Protein AF-A0A1D2MFT6-F1 (afdb_monomer_lite)

Sequence (321 aa):
MGSLKPSRVGWQKRYMFNGRQFKPDPTDCNKYYVCVNGSYVRSKCSAGLNWNANGNTCDWPSNAKCKPSGTASVESVPPQPVVASTTTTTTTTSATTTTSRPSTTTSRPTTSTTTTAPTSSATTSKPSSQTQYPILIGPNPSAYKIVCYYSSWANYRPGNGKFTPGDIDPTKCTHIIYAFATMNATSYKLEMGDPWIDGPDGLKGYEKVTAFRAKGVKVLIAVGGWVDSGHPKWGHMFKDPYKMQTFIDSCLDFITKWGFDGVDLDYEYPTCPNANCNFDSGVERSGFVALVKGLRLKFGEDRLITAAVSCNENIMREGKT

Radius of gyration: 28.4 Å; chains: 1; bounding box: 57×88×97 Å

Secondary structure (DSSP, 8-state):
----PPPTTSSGGGS-BTTBSEEE-SS-TTEEEEEETTEEEEEEPPTT-EEETTTTEEE-HHHH---------PPP-----------------------PPP----PPPP-----PPPP-----PPP-----------S-TT----EEEEEGGGGG--GGG---GGG--GGG-SEEEEEEEEE-TTT--EEES-HHHHSTTTT-HHHHHHGGGGGT-EEEEEEEHHHHHTSTHHHHHHH-HHHHHHHHHHHHHHHHHHT-SEEEEE-S-TTSGGG------HHHHHHHHHHHHHHHHHHTTTSEEEE-----HHHHHHT--

Structure (mmCIF, N/CA/C/O backbone):
data_AF-A0A1D2MFT6-F1
#
_entry.id   AF-A0A1D2MFT6-F1
#
loop_
_atom_site.group_PDB
_atom_site.id
_atom_site.type_symbol
_atom_site.label_atom_id
_atom_site.label_alt_id
_atom_site.label_comp_id
_atom_site.label_asym_id
_atom_site.label_entity_id
_atom_site.label_seq_id
_atom_site.pdbx_PDB_ins_code
_atom_site.Cartn_x
_atom_site.Cartn_y
_atom_site.Cartn_z
_atom_site.occupancy
_atom_site.B_iso_or_equiv
_atom_site.auth_seq_id
_atom_site.auth_comp_id
_atom_site.auth_asym_id
_atom_site.auth_atom_id
_atom_site.pdbx_PDB_model_num
ATOM 1 N N . MET A 1 1 ? -7.436 -51.625 -1.175 1.00 37.84 1 MET A N 1
ATOM 2 C CA . MET A 1 1 ? -6.830 -50.285 -0.999 1.00 37.84 1 MET A CA 1
ATOM 3 C C . MET A 1 1 ? -6.055 -49.933 -2.261 1.00 37.84 1 MET A C 1
ATOM 5 O O . MET A 1 1 ? -4.951 -50.422 -2.440 1.00 37.84 1 MET A O 1
ATOM 9 N N . GLY A 1 2 ? -6.665 -49.176 -3.177 1.00 31.78 2 GLY A N 1
ATOM 10 C CA . GLY A 1 2 ? -6.021 -48.702 -4.407 1.00 31.78 2 GLY A CA 1
ATOM 11 C C . GLY A 1 2 ? -5.800 -47.195 -4.319 1.00 31.78 2 GLY A C 1
ATOM 12 O O . GLY A 1 2 ? -6.762 -46.444 -4.200 1.00 31.78 2 GLY A O 1
ATOM 13 N N . SER A 1 3 ? -4.539 -46.766 -4.318 1.00 30.84 3 SER A N 1
ATOM 14 C CA . SER A 1 3 ? -4.145 -45.356 -4.246 1.00 30.84 3 SER A CA 1
ATOM 15 C C . SER A 1 3 ? -4.253 -44.710 -5.630 1.00 30.84 3 SER A C 1
ATOM 17 O O . SER A 1 3 ? -3.485 -45.037 -6.535 1.00 30.84 3 SER A O 1
ATOM 19 N N . LEU A 1 4 ? -5.215 -43.802 -5.811 1.00 33.59 4 LEU A N 1
ATOM 20 C CA . LEU A 1 4 ? -5.308 -42.944 -6.993 1.00 33.59 4 LEU A CA 1
ATOM 21 C C . LEU A 1 4 ? -4.333 -41.770 -6.832 1.00 33.59 4 LEU A C 1
ATOM 23 O O . LEU A 1 4 ? -4.571 -40.851 -6.050 1.00 33.59 4 LEU A O 1
ATOM 27 N N . LYS A 1 5 ? -3.232 -41.778 -7.592 1.00 37.34 5 LYS A N 1
ATOM 28 C CA . LYS A 1 5 ? -2.401 -40.581 -7.790 1.00 37.34 5 LYS A CA 1
ATOM 29 C C . LYS A 1 5 ? -3.122 -39.626 -8.755 1.00 37.34 5 LYS A C 1
ATOM 31 O O . LYS A 1 5 ? -3.468 -40.058 -9.855 1.00 37.34 5 LYS A O 1
ATOM 36 N N . PRO A 1 6 ? -3.299 -38.334 -8.426 1.00 38.38 6 PRO A N 1
ATOM 37 C CA . PRO A 1 6 ? -3.843 -37.377 -9.377 1.00 38.38 6 PRO A CA 1
ATOM 38 C C . PRO A 1 6 ? -2.797 -37.058 -10.457 1.00 38.38 6 PRO A C 1
ATOM 40 O O . PRO A 1 6 ? -1.677 -36.628 -10.171 1.00 38.38 6 PRO A O 1
ATOM 43 N N . SER A 1 7 ? -3.165 -37.284 -11.718 1.00 36.72 7 SER A N 1
ATOM 44 C CA . SER A 1 7 ? -2.352 -37.000 -12.903 1.00 36.72 7 SER A CA 1
ATOM 45 C C . SER A 1 7 ? -2.108 -35.491 -13.065 1.00 36.72 7 SER A C 1
ATOM 47 O O . SER A 1 7 ? -3.039 -34.724 -13.316 1.00 36.72 7 SER A O 1
ATOM 49 N N . ARG A 1 8 ? -0.843 -35.059 -12.986 1.00 42.84 8 ARG A N 1
ATOM 50 C CA . ARG A 1 8 ? -0.383 -33.660 -13.130 1.00 42.84 8 ARG A CA 1
ATOM 51 C C . ARG A 1 8 ? -0.374 -33.129 -14.579 1.00 42.84 8 ARG A C 1
ATOM 53 O O . ARG A 1 8 ? 0.502 -32.352 -14.928 1.00 42.84 8 ARG A O 1
ATOM 60 N N . VAL A 1 9 ? -1.297 -33.550 -15.447 1.00 44.91 9 VAL A N 1
ATOM 61 C CA . VAL A 1 9 ? -1.180 -33.288 -16.906 1.00 44.91 9 VAL A CA 1
ATOM 62 C C . VAL A 1 9 ? -2.320 -32.418 -17.473 1.00 44.91 9 VAL A C 1
ATOM 64 O O . VAL A 1 9 ? -2.243 -31.945 -18.603 1.00 44.91 9 VAL A O 1
ATOM 67 N N . GLY A 1 10 ? -3.365 -32.119 -16.691 1.00 36.84 10 GLY A N 1
ATOM 68 C CA . GLY A 1 10 ? -4.553 -31.394 -17.183 1.00 36.84 10 GLY A CA 1
ATOM 69 C C . GLY A 1 10 ? -4.531 -29.860 -17.075 1.00 36.84 10 GLY A C 1
ATOM 70 O O . GLY A 1 10 ? -5.242 -29.189 -17.820 1.00 36.84 10 GLY A O 1
ATOM 71 N N . TRP A 1 11 ? -3.736 -29.281 -16.167 1.00 37.56 11 TRP A N 1
ATOM 72 C CA . TRP A 1 11 ? -3.842 -27.854 -15.807 1.00 37.56 11 TRP A CA 1
ATOM 73 C C . TRP A 1 11 ? -2.974 -26.919 -16.665 1.00 37.56 11 TRP A C 1
ATOM 75 O O . TRP A 1 11 ? -3.366 -25.782 -16.915 1.00 37.56 11 TRP A O 1
ATOM 85 N N . GLN A 1 12 ? -1.838 -27.397 -17.187 1.00 45.50 12 GLN A N 1
ATOM 86 C CA . GLN A 1 12 ? -0.916 -26.574 -17.988 1.00 45.50 12 GLN A CA 1
ATOM 87 C C . GLN A 1 12 ? -1.461 -26.217 -19.383 1.00 45.50 12 GLN A C 1
ATOM 89 O O . GLN A 1 12 ? -1.114 -25.173 -19.926 1.00 45.50 12 GLN A O 1
ATOM 94 N N . LYS A 1 13 ? -2.366 -27.025 -19.957 1.00 46.44 13 LYS A N 1
ATOM 95 C CA . LYS A 1 13 ? -2.922 -26.773 -21.302 1.00 46.44 13 LYS A CA 1
ATOM 96 C C . LYS A 1 13 ? -3.959 -25.643 -21.357 1.00 46.44 13 LYS A C 1
ATOM 98 O O . LYS A 1 13 ? -4.304 -25.203 -22.445 1.00 46.44 13 LYS A O 1
ATOM 103 N N . ARG A 1 14 ? -4.465 -25.167 -20.212 1.00 50.28 14 ARG A N 1
ATOM 104 C CA . ARG A 1 14 ? -5.580 -24.199 -20.156 1.00 50.28 14 ARG A CA 1
ATOM 105 C C . ARG A 1 14 ? -5.133 -22.723 -20.192 1.00 50.28 14 ARG A C 1
ATOM 107 O O . ARG A 1 14 ? -5.952 -21.850 -20.462 1.00 50.28 14 ARG A O 1
ATOM 114 N N . TYR A 1 15 ? -3.835 -22.464 -19.989 1.00 48.56 15 TYR A N 1
ATOM 115 C CA . TYR A 1 15 ? -3.217 -21.124 -19.947 1.00 48.56 15 TYR A CA 1
ATOM 116 C C . TYR A 1 15 ? -2.057 -20.954 -20.939 1.00 48.56 15 TYR A C 1
ATOM 118 O O . TYR A 1 15 ? -1.257 -20.029 -20.822 1.00 48.56 15 TYR A O 1
ATOM 126 N N . MET A 1 16 ? -1.934 -21.862 -21.907 1.00 55.81 16 MET A N 1
ATOM 127 C CA . MET A 1 16 ? -0.869 -21.835 -22.902 1.00 55.81 16 MET A CA 1
ATOM 128 C C . MET A 1 16 ? -1.459 -21.975 -24.299 1.00 55.81 16 MET A C 1
ATOM 130 O O . MET A 1 16 ? -2.128 -22.961 -24.593 1.00 55.81 16 MET A O 1
ATOM 134 N N . PHE A 1 17 ? -1.184 -21.010 -25.175 1.00 59.78 17 PHE A N 1
ATOM 135 C CA . PHE A 1 17 ? -1.431 -21.157 -26.608 1.00 59.78 17 PHE A CA 1
ATOM 136 C C . PHE A 1 17 ? -0.115 -21.570 -27.256 1.00 59.78 17 PHE A C 1
ATOM 138 O O . PHE A 1 17 ? 0.872 -20.839 -27.156 1.00 59.78 17 PHE A O 1
ATOM 145 N N . ASN A 1 18 ? -0.070 -22.761 -27.856 1.00 67.06 18 ASN A N 1
ATOM 146 C CA . ASN A 1 18 ? 1.163 -23.365 -28.378 1.00 67.06 18 ASN A CA 1
ATOM 147 C C . ASN A 1 18 ? 2.317 -23.376 -27.351 1.00 67.06 18 ASN A C 1
ATOM 149 O O . ASN A 1 18 ? 3.466 -23.100 -27.688 1.00 67.06 18 ASN A O 1
ATOM 153 N N . GLY A 1 19 ? 2.010 -23.643 -26.074 1.00 68.88 19 GLY A N 1
ATOM 154 C CA . GLY A 1 19 ? 3.017 -23.700 -25.005 1.00 68.88 19 GLY A CA 1
ATOM 155 C C . GLY A 1 19 ? 3.476 -22.342 -24.455 1.00 68.88 19 GLY A C 1
ATOM 156 O O . GLY A 1 19 ? 4.423 -22.307 -23.676 1.00 68.88 19 GLY A O 1
ATOM 157 N N . ARG A 1 20 ? 2.837 -21.222 -24.832 1.00 71.75 20 ARG A N 1
ATOM 158 C CA . ARG A 1 20 ? 3.184 -19.872 -24.346 1.00 71.75 20 ARG A CA 1
ATOM 159 C C . ARG A 1 20 ? 2.014 -19.199 -23.632 1.00 71.75 20 ARG A C 1
ATOM 161 O O . ARG A 1 20 ? 0.889 -19.204 -24.133 1.00 71.75 20 ARG A O 1
ATOM 168 N N . GLN A 1 21 ? 2.295 -18.617 -22.465 1.00 79.19 21 GLN A N 1
ATOM 169 C CA . GLN A 1 21 ? 1.320 -17.875 -21.657 1.00 79.19 21 GLN A CA 1
ATOM 170 C C . GLN A 1 21 ? 1.205 -16.409 -22.086 1.00 79.19 21 GLN A C 1
ATOM 172 O O . GLN A 1 21 ? 0.129 -15.825 -22.000 1.00 79.19 21 GLN A O 1
ATOM 177 N N . PHE A 1 22 ? 2.290 -15.824 -22.591 1.00 85.50 22 PHE A N 1
ATOM 178 C CA . PHE A 1 22 ? 2.332 -14.432 -23.013 1.00 85.50 22 PHE A CA 1
ATOM 179 C C . PHE A 1 22 ? 2.981 -14.302 -24.393 1.00 85.50 22 PHE A C 1
ATOM 181 O O . PHE A 1 22 ? 3.815 -15.124 -24.779 1.00 85.50 22 PHE A O 1
ATOM 188 N N . LYS A 1 23 ? 2.614 -13.256 -25.136 1.00 88.19 23 LYS A N 1
ATOM 189 C CA . LYS A 1 23 ? 3.325 -12.830 -26.349 1.00 88.19 23 LYS A CA 1
ATOM 190 C C . LYS A 1 23 ? 3.441 -11.301 -26.391 1.00 88.19 23 LYS A C 1
ATOM 192 O O . LYS A 1 23 ? 2.506 -10.628 -25.961 1.00 88.19 23 LYS A O 1
ATOM 197 N N . PRO A 1 24 ? 4.545 -10.743 -26.911 1.00 90.38 24 PRO A N 1
ATOM 198 C CA . PRO A 1 24 ? 4.667 -9.303 -27.127 1.00 90.38 24 PRO A CA 1
ATOM 199 C C . PRO A 1 24 ? 3.606 -8.792 -28.105 1.00 90.38 24 PRO A C 1
ATOM 201 O O . PRO A 1 24 ? 3.161 -9.528 -28.993 1.00 90.38 24 PRO A O 1
ATOM 204 N N . ASP A 1 25 ? 3.222 -7.525 -27.967 1.00 91.94 25 ASP A N 1
ATOM 205 C CA . ASP A 1 25 ? 2.518 -6.836 -29.038 1.00 91.94 25 ASP A CA 1
ATOM 206 C C . ASP A 1 25 ? 3.505 -6.432 -30.143 1.00 91.94 25 ASP A C 1
ATOM 208 O O . ASP A 1 25 ? 4.577 -5.909 -29.839 1.00 91.94 25 ASP A O 1
ATOM 212 N N . PRO A 1 26 ? 3.185 -6.681 -31.424 1.00 89.50 26 PRO A N 1
ATOM 213 C CA . PRO A 1 26 ? 4.122 -6.418 -32.512 1.00 89.50 26 PRO A CA 1
ATOM 214 C C . PRO A 1 26 ? 4.318 -4.925 -32.799 1.00 89.50 26 PRO A C 1
ATOM 216 O O . PRO A 1 26 ? 5.309 -4.568 -33.424 1.00 89.50 26 PRO A O 1
ATOM 219 N N . THR A 1 27 ? 3.398 -4.059 -32.369 1.00 90.19 27 THR A N 1
ATOM 220 C CA . THR A 1 27 ? 3.350 -2.641 -32.770 1.00 90.19 27 THR A CA 1
ATOM 221 C C . THR A 1 27 ? 3.546 -1.668 -31.618 1.00 90.19 27 THR A C 1
ATOM 223 O O . THR A 1 27 ? 3.981 -0.543 -31.834 1.00 90.19 27 THR A O 1
ATOM 226 N N . ASP A 1 28 ? 3.227 -2.087 -30.397 1.00 90.31 28 ASP A N 1
ATOM 227 C CA . ASP A 1 28 ? 3.205 -1.217 -29.231 1.00 90.31 28 ASP A CA 1
ATOM 228 C C . ASP A 1 28 ? 3.967 -1.875 -28.087 1.00 90.31 28 ASP A C 1
ATOM 230 O O . ASP A 1 28 ? 3.492 -2.825 -27.470 1.00 90.31 28 ASP A O 1
ATOM 234 N N . CYS A 1 29 ? 5.151 -1.350 -27.783 1.00 91.81 29 CYS A N 1
ATOM 235 C CA . CYS A 1 29 ? 5.984 -1.908 -26.729 1.00 91.81 29 CYS A CA 1
ATOM 236 C C . CYS A 1 29 ? 5.375 -1.810 -25.339 1.00 91.81 29 CYS A C 1
ATOM 238 O O . CYS A 1 29 ? 5.769 -2.578 -24.472 1.00 91.81 29 CYS A O 1
ATOM 240 N N . ASN A 1 30 ? 4.398 -0.937 -25.117 1.00 91.19 30 ASN A N 1
ATOM 241 C CA . ASN A 1 30 ? 3.671 -0.872 -23.861 1.00 91.19 30 ASN A CA 1
ATOM 242 C C . ASN A 1 30 ? 2.521 -1.899 -23.807 1.00 91.19 30 ASN A C 1
ATOM 244 O O . ASN A 1 30 ? 1.805 -1.973 -22.811 1.00 91.19 30 ASN A O 1
ATOM 248 N N . LYS A 1 31 ? 2.331 -2.726 -24.842 1.00 91.31 31 LYS A N 1
ATOM 249 C CA . LYS A 1 31 ? 1.289 -3.754 -24.894 1.00 91.31 31 LYS A CA 1
ATOM 250 C C . LYS A 1 31 ? 1.865 -5.155 -25.064 1.00 91.31 31 LYS A C 1
ATOM 252 O O . LYS A 1 31 ? 2.959 -5.380 -25.572 1.00 91.31 31 LYS A O 1
ATOM 257 N N . TYR A 1 32 ? 1.076 -6.123 -24.631 1.00 91.81 32 TYR A N 1
ATOM 258 C CA . TYR A 1 32 ? 1.350 -7.546 -24.771 1.00 91.81 32 TYR A CA 1
ATOM 259 C C . TYR A 1 32 ? 0.034 -8.301 -24.878 1.00 91.81 32 TYR A C 1
ATOM 261 O O . TYR A 1 32 ? -1.038 -7.714 -24.749 1.00 91.81 32 TYR A O 1
ATOM 269 N N . TYR A 1 33 ? 0.089 -9.603 -25.118 1.00 89.00 33 TYR A N 1
ATOM 270 C CA . TYR A 1 33 ? -1.078 -10.458 -25.016 1.00 89.00 33 TYR A CA 1
ATOM 271 C C . TYR A 1 33 ? -0.850 -11.546 -23.980 1.00 89.00 33 TYR A C 1
ATOM 273 O O . TYR A 1 33 ? 0.210 -12.171 -23.948 1.00 89.00 33 TYR A O 1
ATOM 281 N N . VAL A 1 34 ? -1.884 -11.819 -23.197 1.00 85.81 34 VAL A N 1
ATOM 282 C CA . VAL A 1 34 ? -1.962 -12.942 -22.266 1.00 85.81 34 VAL A CA 1
ATOM 283 C C . VAL A 1 34 ? -2.898 -14.003 -22.836 1.00 85.81 34 VAL A C 1
ATOM 285 O O . VAL A 1 34 ? -3.958 -13.689 -23.377 1.00 85.81 34 VAL A O 1
ATOM 288 N N . CYS A 1 35 ? -2.493 -15.268 -22.769 1.00 78.88 35 CYS A N 1
ATOM 289 C CA . CYS A 1 35 ? -3.336 -16.389 -23.153 1.00 78.88 35 CYS A CA 1
ATOM 290 C C . CYS A 1 35 ? -4.346 -16.672 -22.042 1.00 78.88 35 CYS A C 1
ATOM 292 O O . CYS A 1 35 ? -3.975 -16.971 -20.905 1.00 78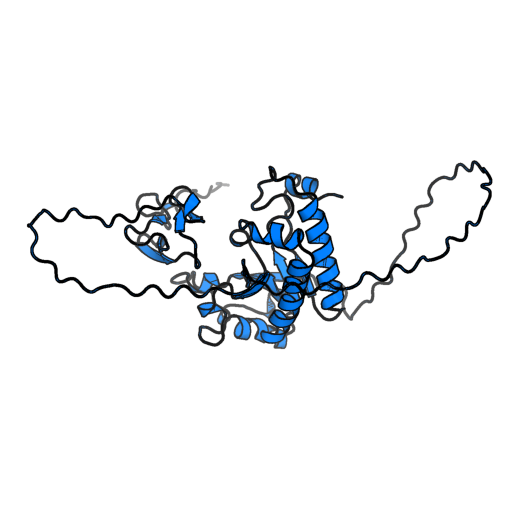.88 35 CYS A O 1
ATOM 294 N N . VAL A 1 36 ? -5.627 -16.622 -22.389 1.00 74.38 36 VAL A N 1
ATOM 295 C CA . VAL A 1 36 ? -6.721 -16.993 -21.501 1.00 74.38 36 VAL A CA 1
ATOM 296 C C . VAL A 1 36 ? -7.655 -17.938 -22.250 1.00 74.38 36 VAL A C 1
ATOM 298 O O . VAL A 1 36 ? -8.180 -17.589 -23.304 1.00 74.38 36 VAL A O 1
ATOM 301 N N . ASN A 1 37 ? -7.830 -19.162 -21.737 1.00 72.12 37 ASN A N 1
ATOM 302 C CA . ASN A 1 37 ? -8.640 -20.223 -22.357 1.00 72.12 37 ASN A CA 1
ATOM 303 C C . ASN A 1 37 ? -8.261 -20.549 -23.816 1.00 72.12 37 ASN A C 1
ATOM 305 O O . ASN A 1 37 ? -9.126 -20.845 -24.635 1.00 72.12 37 ASN A O 1
ATOM 309 N N . GLY A 1 38 ? -6.968 -20.495 -24.150 1.00 74.56 38 GLY A N 1
ATOM 310 C CA . GLY A 1 38 ? -6.486 -20.784 -25.506 1.00 74.56 38 GLY A CA 1
ATOM 311 C C . GLY A 1 38 ? -6.639 -19.626 -26.497 1.00 74.56 38 GLY A C 1
ATOM 312 O O . GLY A 1 38 ? -6.367 -19.812 -27.676 1.00 74.56 38 GLY A O 1
ATOM 313 N N . SER A 1 39 ? -7.013 -18.430 -26.038 1.00 73.50 39 SER A N 1
ATOM 314 C CA . SER A 1 39 ? -7.099 -17.226 -26.869 1.00 73.50 39 SER A CA 1
ATOM 315 C C . SER A 1 39 ? -6.245 -16.105 -26.290 1.00 73.50 39 SER A C 1
ATOM 317 O O . SER A 1 39 ? -6.167 -15.927 -25.077 1.00 73.50 39 SER A O 1
ATOM 319 N N . TYR A 1 40 ? -5.595 -15.328 -27.153 1.00 83.06 40 TYR A N 1
ATOM 320 C CA . TYR A 1 40 ? -4.780 -14.192 -26.727 1.00 83.06 40 TYR A CA 1
ATOM 321 C C . TYR A 1 40 ? -5.628 -12.934 -26.533 1.00 83.06 40 TYR A C 1
ATOM 323 O O . TYR A 1 40 ? -6.242 -12.448 -27.479 1.00 83.06 40 TYR A O 1
ATOM 331 N N . VAL A 1 41 ? -5.587 -12.372 -25.327 1.00 82.50 41 VAL A N 1
ATOM 332 C CA . VAL A 1 41 ? -6.215 -11.096 -24.962 1.00 82.50 41 VAL A CA 1
ATOM 333 C C . VAL A 1 41 ? -5.130 -10.033 -24.839 1.00 82.50 41 VAL A C 1
ATOM 335 O O . VAL A 1 41 ? -4.106 -10.282 -24.208 1.00 82.50 41 VAL A O 1
ATOM 338 N N . ARG A 1 42 ? -5.333 -8.861 -25.451 1.00 90.25 42 ARG A N 1
ATOM 339 C CA . ARG A 1 42 ? -4.378 -7.743 -25.415 1.00 90.25 42 ARG A CA 1
ATOM 340 C C . ARG A 1 42 ? -4.443 -7.037 -24.057 1.00 90.25 42 ARG A C 1
ATOM 342 O O . ARG A 1 42 ? -5.523 -6.675 -23.602 1.00 90.25 42 ARG A O 1
ATOM 349 N N . SER A 1 43 ? -3.293 -6.798 -23.449 1.00 88.38 43 SER A N 1
ATOM 350 C CA . SER A 1 43 ? -3.114 -6.109 -22.171 1.00 88.38 43 SER A CA 1
ATOM 351 C C . SER A 1 43 ? -2.069 -5.002 -22.313 1.00 88.38 43 SER A C 1
ATOM 353 O O . SER A 1 43 ? -1.298 -4.975 -23.276 1.00 88.38 43 SER A O 1
ATOM 355 N N . LYS A 1 44 ? -2.070 -4.059 -21.368 1.00 89.06 44 LYS A N 1
ATOM 356 C CA . LYS A 1 44 ? -1.201 -2.879 -21.364 1.00 89.06 44 LYS A CA 1
ATOM 357 C C . LYS A 1 44 ? -0.338 -2.885 -20.104 1.00 89.06 44 LYS A C 1
ATOM 359 O O . LYS A 1 44 ? -0.831 -3.201 -19.026 1.00 89.06 44 LYS A O 1
ATOM 364 N N . CYS A 1 45 ? 0.935 -2.553 -20.250 1.00 75.44 45 CYS A N 1
ATOM 365 C CA . CYS A 1 45 ? 1.833 -2.289 -19.141 1.00 75.44 45 CYS A CA 1
ATOM 366 C C . CYS A 1 45 ? 1.492 -0.946 -18.486 1.00 75.44 45 CYS A C 1
ATOM 368 O O . CYS A 1 45 ? 1.026 -0.018 -19.154 1.00 75.44 45 CYS A O 1
ATOM 370 N N . SER A 1 46 ? 1.767 -0.820 -17.187 1.00 76.06 46 SER A N 1
ATOM 371 C CA . SER A 1 46 ? 1.663 0.459 -16.480 1.00 76.06 46 SER A CA 1
ATOM 372 C C . SER A 1 46 ? 2.465 1.556 -17.192 1.00 76.06 46 SER A C 1
ATOM 374 O O . SER A 1 46 ? 3.391 1.276 -17.962 1.00 76.06 46 SER A O 1
ATOM 376 N N . ALA A 1 47 ? 2.074 2.814 -16.981 1.00 76.38 47 ALA A N 1
ATOM 377 C CA . ALA A 1 47 ? 2.655 3.947 -17.695 1.00 76.38 47 ALA A CA 1
ATOM 378 C C . ALA A 1 47 ? 4.192 3.973 -17.567 1.00 76.38 47 ALA A C 1
ATOM 380 O O . ALA A 1 47 ? 4.733 3.851 -16.473 1.00 76.38 47 ALA A O 1
ATOM 381 N N . GLY A 1 48 ? 4.888 4.118 -18.700 1.00 75.06 48 GLY A N 1
ATOM 382 C CA . GLY A 1 48 ? 6.355 4.174 -18.760 1.00 75.06 48 GLY A CA 1
ATOM 383 C C . GLY A 1 48 ? 7.075 2.823 -18.873 1.00 75.06 48 GLY A C 1
ATOM 384 O O . GLY A 1 48 ? 8.292 2.820 -19.050 1.00 75.06 48 GLY A O 1
ATOM 385 N N . LEU A 1 49 ? 6.361 1.692 -18.822 1.00 77.94 49 LEU A N 1
ATOM 386 C CA . LEU A 1 49 ? 6.948 0.353 -18.952 1.00 77.94 49 LEU A CA 1
ATOM 387 C C . LEU A 1 49 ? 6.714 -0.252 -20.340 1.00 77.94 49 LEU A C 1
ATOM 389 O O . LEU A 1 49 ? 5.674 -0.037 -20.961 1.00 77.94 49 LEU A O 1
ATOM 393 N N . ASN A 1 50 ? 7.656 -1.073 -20.791 1.00 89.31 50 ASN A N 1
ATOM 394 C CA . ASN A 1 50 ? 7.564 -1.864 -22.009 1.00 89.31 50 ASN A CA 1
ATOM 395 C C . ASN A 1 50 ? 7.536 -3.361 -21.687 1.00 89.31 50 ASN A C 1
ATOM 397 O O . ASN A 1 50 ? 8.135 -3.827 -20.722 1.00 89.31 50 ASN A O 1
ATOM 401 N N . TRP A 1 51 ? 6.867 -4.143 -22.524 1.00 92.50 51 TRP A N 1
ATOM 402 C CA . TRP A 1 51 ? 6.821 -5.586 -22.394 1.00 92.50 51 TRP A CA 1
ATOM 403 C C . TRP A 1 51 ? 8.192 -6.214 -22.667 1.00 92.50 51 TRP A C 1
ATOM 405 O O . TRP A 1 51 ? 8.736 -6.111 -23.769 1.00 92.50 51 TRP A O 1
ATOM 415 N N . ASN A 1 52 ? 8.722 -6.916 -21.668 1.00 87.69 52 ASN A N 1
ATOM 416 C CA . ASN A 1 52 ? 9.920 -7.735 -21.755 1.00 87.69 52 ASN A CA 1
ATOM 417 C C . ASN A 1 52 ? 9.528 -9.184 -22.072 1.00 87.69 52 ASN A C 1
ATOM 419 O O . ASN A 1 52 ? 9.119 -9.949 -21.195 1.00 87.69 52 ASN A O 1
ATOM 423 N N . ALA A 1 53 ? 9.692 -9.584 -23.335 1.00 86.50 53 ALA A N 1
ATOM 424 C CA . ALA A 1 53 ? 9.345 -10.932 -23.784 1.00 86.50 53 ALA A CA 1
ATOM 425 C C . ALA A 1 53 ? 10.239 -12.037 -23.190 1.00 86.50 53 ALA A C 1
ATOM 427 O O . ALA A 1 53 ? 9.811 -13.186 -23.144 1.00 86.50 53 ALA A O 1
ATOM 428 N N . ASN A 1 54 ? 11.448 -11.710 -22.718 1.00 82.12 54 ASN A N 1
ATOM 429 C CA . ASN A 1 54 ? 12.341 -12.687 -22.088 1.00 82.12 54 ASN A CA 1
ATOM 430 C C . ASN A 1 54 ? 11.928 -12.969 -20.639 1.00 82.12 54 ASN A C 1
ATOM 432 O O . ASN A 1 54 ? 11.996 -14.108 -20.186 1.00 82.12 54 ASN A O 1
ATOM 436 N N . GLY A 1 55 ? 11.489 -11.929 -19.924 1.00 74.94 55 GLY A N 1
ATOM 437 C CA . GLY A 1 55 ? 11.033 -12.028 -18.537 1.00 74.94 55 GLY A CA 1
ATOM 438 C C . GLY A 1 55 ? 9.542 -12.334 -18.381 1.00 74.94 55 GLY A C 1
ATOM 439 O O . GLY A 1 55 ? 9.094 -12.558 -17.263 1.00 74.94 55 GLY A O 1
ATOM 440 N N . ASN A 1 56 ? 8.771 -12.328 -19.477 1.00 83.06 56 ASN A N 1
ATOM 441 C CA . ASN A 1 56 ? 7.305 -12.385 -19.462 1.00 83.06 56 ASN A CA 1
ATOM 442 C C . ASN A 1 56 ? 6.680 -11.364 -18.492 1.00 83.06 56 ASN A C 1
ATOM 444 O O . ASN A 1 56 ? 5.745 -11.681 -17.757 1.00 83.06 56 ASN A O 1
ATOM 448 N N . THR A 1 57 ? 7.215 -10.142 -18.476 1.00 83.25 57 THR A N 1
ATOM 449 C CA . THR A 1 57 ? 6.801 -9.087 -17.545 1.00 83.25 57 THR A CA 1
ATOM 450 C C . THR A 1 57 ? 6.912 -7.704 -18.181 1.00 83.25 57 THR A C 1
ATOM 452 O O . THR A 1 57 ? 7.622 -7.516 -19.168 1.00 83.25 57 THR A O 1
ATOM 455 N N . CYS A 1 58 ? 6.220 -6.721 -17.612 1.00 79.75 58 CYS A N 1
ATOM 456 C CA . CYS A 1 58 ? 6.439 -5.315 -17.930 1.00 79.75 58 CYS A CA 1
ATOM 457 C C . CYS A 1 58 ? 7.698 -4.825 -17.209 1.00 79.75 58 CYS A C 1
ATOM 459 O O . CYS A 1 58 ? 7.855 -5.044 -16.011 1.00 79.75 58 CYS A O 1
ATOM 461 N N . ASP A 1 59 ? 8.591 -4.180 -17.945 1.00 82.31 59 ASP A N 1
ATOM 462 C CA . ASP A 1 59 ? 9.919 -3.771 -17.492 1.00 82.31 59 ASP A CA 1
ATOM 463 C C . ASP A 1 59 ? 10.256 -2.396 -18.085 1.00 82.31 59 ASP A C 1
ATOM 465 O O . ASP A 1 59 ? 9.527 -1.851 -18.916 1.00 82.31 59 ASP A O 1
ATOM 469 N N . TRP A 1 60 ? 11.375 -1.815 -17.685 1.00 73.75 60 TRP A N 1
ATOM 470 C CA . TRP A 1 60 ? 11.853 -0.562 -18.250 1.00 73.75 60 TRP A CA 1
ATOM 471 C C . TRP A 1 60 ? 12.132 -0.685 -19.748 1.00 73.75 60 TRP A C 1
ATOM 473 O O . TRP A 1 60 ? 12.667 -1.709 -20.175 1.00 73.75 60 TRP A O 1
ATOM 483 N N . PRO A 1 61 ? 11.878 0.357 -20.563 1.00 84.81 61 PRO A N 1
ATOM 484 C CA . PRO A 1 61 ? 12.202 0.347 -21.990 1.00 84.81 61 PRO A CA 1
ATOM 485 C C . PRO A 1 61 ? 13.643 -0.083 -22.311 1.00 84.81 61 PRO A C 1
ATOM 487 O O . PRO A 1 61 ? 13.857 -0.803 -23.286 1.00 84.81 61 PRO A O 1
ATOM 490 N N . SER A 1 62 ? 14.610 0.286 -21.461 1.00 81.06 62 SER A N 1
ATOM 491 C CA . SER A 1 62 ? 16.022 -0.109 -21.573 1.00 81.06 62 SER A CA 1
ATOM 492 C C . SER A 1 62 ? 16.257 -1.617 -21.407 1.00 81.06 62 SER A C 1
ATOM 494 O O . SER A 1 62 ? 17.136 -2.177 -22.062 1.00 81.06 62 SER A O 1
ATOM 496 N N . ASN A 1 63 ? 15.457 -2.286 -20.576 1.00 76.50 63 ASN A N 1
ATOM 497 C CA . ASN A 1 63 ? 15.593 -3.707 -20.245 1.00 76.50 63 ASN A CA 1
ATOM 498 C C . ASN A 1 63 ? 14.656 -4.596 -21.067 1.00 76.50 63 ASN A C 1
ATOM 500 O O . ASN A 1 63 ? 15.009 -5.722 -21.418 1.00 76.50 63 ASN A O 1
ATOM 504 N N . ALA A 1 64 ? 13.482 -4.069 -21.418 1.00 83.06 64 ALA A N 1
ATOM 505 C CA . ALA A 1 64 ? 12.447 -4.764 -22.165 1.00 83.06 64 ALA A CA 1
ATOM 506 C C . ALA A 1 64 ? 12.915 -5.186 -23.560 1.00 83.06 64 ALA A C 1
ATOM 508 O O . ALA A 1 64 ? 12.376 -6.139 -24.122 1.00 83.06 64 ALA A O 1
ATOM 509 N N . LYS A 1 65 ? 13.914 -4.477 -24.118 1.00 80.75 65 LYS A N 1
ATOM 510 C CA . LYS A 1 65 ? 14.489 -4.712 -25.456 1.00 80.75 65 LYS A CA 1
ATOM 511 C C . LYS A 1 65 ? 13.411 -4.890 -26.533 1.00 80.75 65 LYS A C 1
ATOM 513 O O . LYS A 1 65 ? 13.620 -5.582 -27.530 1.00 80.75 65 LYS A O 1
ATOM 518 N N . CYS A 1 66 ? 12.251 -4.276 -26.319 1.00 82.00 66 CYS A N 1
ATOM 519 C CA . CYS A 1 66 ? 11.124 -4.381 -27.218 1.00 82.00 66 CYS A CA 1
ATOM 520 C C . CYS A 1 66 ? 11.423 -3.589 -28.490 1.00 82.00 66 CYS A C 1
ATOM 522 O O . CYS A 1 66 ? 11.863 -2.441 -28.435 1.00 82.00 66 CYS A O 1
ATOM 524 N N . LYS A 1 67 ? 11.185 -4.223 -29.637 1.00 77.31 67 LYS A N 1
ATOM 525 C CA . LYS A 1 67 ? 11.282 -3.599 -30.953 1.00 77.31 67 LYS A CA 1
ATOM 526 C C . LYS A 1 67 ? 9.896 -3.668 -31.588 1.00 77.31 67 LYS A C 1
ATOM 528 O O . LYS A 1 67 ? 9.484 -4.773 -31.951 1.00 77.31 67 LYS A O 1
ATOM 533 N N . PRO A 1 68 ? 9.166 -2.548 -31.709 1.00 70.62 68 PRO A N 1
ATOM 534 C CA . PRO A 1 68 ? 7.919 -2.553 -32.450 1.00 70.62 68 PRO A CA 1
ATOM 535 C C . PRO A 1 68 ? 8.275 -2.826 -33.916 1.00 70.62 68 PRO A C 1
ATOM 537 O O . PRO A 1 68 ? 9.035 -2.082 -34.535 1.00 70.62 68 PRO A O 1
ATOM 540 N N . SER A 1 69 ? 7.800 -3.943 -34.459 1.00 58.41 69 SER A N 1
ATOM 541 C CA . SER A 1 69 ? 7.931 -4.237 -35.884 1.00 58.41 69 SER A CA 1
ATOM 542 C C . SER A 1 69 ? 6.906 -3.389 -36.622 1.00 58.41 69 SER A C 1
ATOM 544 O O . SER A 1 69 ? 5.741 -3.751 -36.753 1.00 58.41 69 SER A O 1
ATOM 546 N N . GLY A 1 70 ? 7.368 -2.214 -37.042 1.00 49.12 70 GLY A N 1
ATOM 547 C CA . GLY A 1 70 ? 6.583 -1.192 -37.720 1.00 49.12 70 GLY A CA 1
ATOM 548 C C . GLY A 1 70 ? 7.432 -0.325 -38.646 1.00 49.12 70 GLY A C 1
ATOM 549 O O . GLY A 1 70 ? 7.229 0.877 -38.705 1.00 49.12 70 GLY A O 1
ATOM 550 N N . THR A 1 71 ? 8.376 -0.926 -39.367 1.00 37.06 71 THR A N 1
ATOM 551 C CA . THR A 1 71 ? 8.834 -0.426 -40.671 1.00 37.06 71 THR A CA 1
ATOM 552 C C . THR A 1 71 ? 8.741 -1.582 -41.654 1.00 37.06 71 THR A C 1
ATOM 554 O O . THR A 1 71 ? 9.721 -2.243 -41.986 1.00 37.06 71 THR A O 1
ATOM 557 N N . ALA A 1 72 ? 7.511 -1.860 -42.092 1.00 36.97 72 ALA A N 1
ATOM 558 C CA . ALA A 1 72 ? 7.326 -2.482 -43.389 1.00 36.97 72 ALA A CA 1
ATOM 559 C C . ALA A 1 72 ? 7.924 -1.516 -44.419 1.00 36.97 72 ALA A C 1
ATOM 561 O O . ALA A 1 72 ? 7.527 -0.354 -44.503 1.00 36.97 72 ALA A O 1
ATOM 562 N N . SER A 1 73 ? 8.942 -1.998 -45.119 1.00 38.44 73 SER A N 1
ATOM 563 C CA . SER A 1 73 ? 9.533 -1.403 -46.307 1.00 38.44 73 SER A CA 1
ATOM 564 C C . SER A 1 73 ? 8.435 -0.976 -47.278 1.00 38.44 73 SER A C 1
ATOM 566 O O . SER A 1 73 ? 7.783 -1.831 -47.876 1.00 38.44 73 SER A O 1
ATOM 568 N N . VAL A 1 74 ? 8.238 0.334 -47.427 1.00 38.06 74 VAL A N 1
ATOM 569 C CA . VAL A 1 74 ? 7.557 0.883 -48.596 1.00 38.06 74 VAL A CA 1
ATOM 570 C C . VAL A 1 74 ? 8.640 1.249 -49.596 1.00 38.06 74 VAL A C 1
ATOM 572 O O . VAL A 1 74 ? 9.539 2.044 -49.327 1.00 38.06 74 VAL A O 1
ATOM 575 N N . GLU A 1 75 ? 8.552 0.555 -50.715 1.00 30.91 75 GLU A N 1
ATOM 576 C CA . GLU A 1 75 ? 9.309 0.706 -51.941 1.00 30.91 75 GLU A CA 1
ATOM 577 C C . GLU A 1 75 ? 9.265 2.158 -52.458 1.00 30.91 75 GLU A C 1
ATOM 579 O O . GLU A 1 75 ? 8.290 2.890 -52.291 1.00 30.91 75 GLU A O 1
ATOM 584 N N . SER A 1 76 ? 10.384 2.577 -53.037 1.00 36.16 76 SER A N 1
ATOM 585 C CA . SER A 1 76 ? 10.753 3.931 -53.455 1.00 36.16 76 SER A CA 1
ATOM 586 C C . SER A 1 76 ? 9.889 4.542 -54.566 1.00 36.16 76 SER A C 1
ATOM 588 O O . SER A 1 76 ? 9.750 3.920 -55.616 1.00 36.16 76 SER A O 1
ATOM 590 N N . VAL A 1 77 ? 9.492 5.818 -54.423 1.00 33.59 77 VAL A N 1
ATOM 591 C CA . VAL A 1 77 ? 9.187 6.741 -55.544 1.00 33.59 77 VAL A CA 1
ATOM 592 C C . VAL A 1 77 ? 9.687 8.176 -55.202 1.00 33.59 77 VAL A C 1
ATOM 594 O O . VAL A 1 77 ? 9.647 8.542 -54.027 1.00 33.59 77 VAL A O 1
ATOM 597 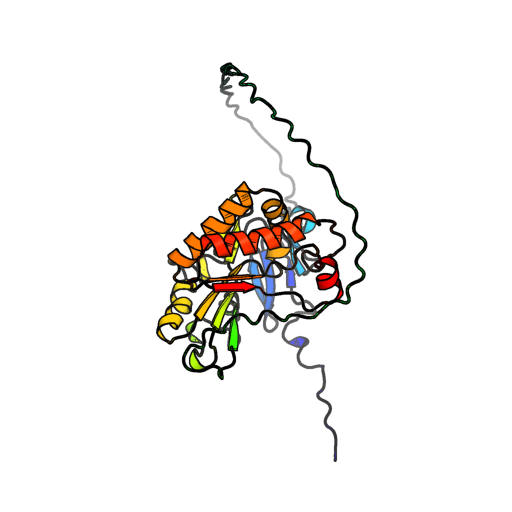N N . PRO A 1 78 ? 10.220 8.965 -56.172 1.00 37.56 78 PRO A N 1
ATOM 598 C CA . PRO A 1 78 ? 11.161 10.089 -55.964 1.00 37.56 78 PRO A CA 1
ATOM 599 C C . PRO A 1 78 ? 10.537 11.468 -55.622 1.00 37.56 78 PRO A C 1
ATOM 601 O O . PRO A 1 78 ? 9.320 11.625 -55.704 1.00 37.56 78 PRO A O 1
ATOM 604 N N . PRO A 1 79 ? 11.363 12.488 -55.272 1.00 39.62 79 PRO A N 1
ATOM 605 C CA . PRO A 1 79 ? 10.932 13.728 -54.616 1.00 39.62 79 PRO A CA 1
ATOM 606 C C . PRO A 1 79 ? 10.773 14.937 -55.558 1.00 39.62 79 PRO A C 1
ATOM 608 O O . PRO A 1 79 ? 11.547 15.079 -56.501 1.00 39.62 79 PRO A O 1
ATOM 611 N N . GLN A 1 80 ? 9.864 15.868 -55.220 1.00 32.59 80 GLN A N 1
ATOM 612 C CA . GLN A 1 80 ? 9.964 17.325 -55.477 1.00 32.59 80 GLN A CA 1
ATOM 613 C C . GLN A 1 80 ? 8.727 18.092 -54.942 1.00 32.59 80 GLN A C 1
ATOM 615 O O . GLN A 1 80 ? 7.661 17.490 -54.840 1.00 32.59 80 GLN A O 1
ATOM 620 N N . PRO A 1 81 ? 8.774 19.431 -54.750 1.00 39.88 81 PRO A N 1
ATOM 621 C CA . PRO A 1 81 ? 9.860 20.285 -54.274 1.00 39.88 81 PRO A CA 1
ATOM 622 C C . PRO A 1 81 ? 9.487 21.063 -52.991 1.00 39.88 81 PRO A C 1
ATOM 624 O O . PRO A 1 81 ? 8.335 21.203 -52.590 1.00 39.88 81 PRO A O 1
ATOM 627 N N . VAL A 1 82 ? 10.539 21.591 -52.376 1.00 34.12 82 VAL A N 1
ATOM 628 C CA . VAL A 1 82 ? 10.605 22.340 -51.119 1.00 34.12 82 VAL A CA 1
ATOM 629 C C . VAL A 1 82 ? 10.062 23.762 -51.294 1.00 34.12 82 VAL A C 1
ATOM 631 O O . VAL A 1 82 ? 10.454 24.451 -52.235 1.00 34.12 82 VAL A O 1
ATOM 634 N N . VAL A 1 83 ? 9.258 24.242 -50.341 1.00 35.25 83 VAL A N 1
ATOM 635 C CA . VAL A 1 83 ? 9.088 25.683 -50.099 1.00 35.25 83 VAL A CA 1
ATOM 636 C C . VAL A 1 83 ? 9.548 25.972 -48.677 1.00 35.25 83 VAL A C 1
ATOM 638 O O . VAL A 1 83 ? 9.063 25.386 -47.711 1.00 35.25 83 VAL A O 1
ATOM 641 N N . ALA A 1 84 ? 10.553 26.835 -48.585 1.00 35.25 84 ALA A N 1
ATOM 642 C CA . ALA A 1 84 ? 11.186 27.266 -47.354 1.00 35.25 84 ALA A CA 1
ATOM 643 C C . ALA A 1 84 ? 10.248 28.155 -46.524 1.00 35.25 84 ALA A C 1
ATOM 645 O O . ALA A 1 84 ? 9.523 28.996 -47.056 1.00 35.25 84 ALA A O 1
ATOM 646 N N . SER A 1 85 ? 10.310 28.023 -45.203 1.00 34.44 85 SER A N 1
ATOM 647 C CA . SER A 1 85 ? 9.886 29.082 -44.291 1.00 34.44 85 SER A CA 1
ATOM 648 C C . SER A 1 85 ? 10.858 29.171 -43.126 1.00 34.44 85 SER A C 1
ATOM 650 O O . SER A 1 85 ? 11.227 28.180 -42.498 1.00 34.44 85 SER A O 1
ATOM 652 N N . THR A 1 86 ? 11.331 30.395 -42.952 1.00 31.92 86 THR A N 1
ATOM 653 C CA . THR A 1 86 ? 12.503 30.814 -42.200 1.00 31.92 86 THR A CA 1
ATOM 654 C C . THR A 1 86 ? 12.169 31.025 -40.721 1.00 31.92 86 THR A C 1
ATOM 656 O O . THR A 1 86 ? 11.154 31.619 -40.381 1.00 31.92 86 THR A O 1
ATOM 659 N N . THR A 1 87 ? 13.068 30.512 -39.882 1.00 32.72 87 THR A N 1
ATOM 660 C CA . THR A 1 87 ? 13.540 30.945 -38.554 1.00 32.72 87 THR A CA 1
ATOM 661 C C . THR A 1 87 ? 12.739 31.989 -37.764 1.00 32.72 87 THR A C 1
ATOM 663 O O . THR A 1 87 ? 12.572 33.113 -38.218 1.00 32.72 87 THR A O 1
ATOM 666 N N . THR A 1 88 ? 12.487 31.712 -36.477 1.00 31.91 88 THR A N 1
ATOM 667 C CA . THR A 1 88 ? 12.913 32.606 -35.375 1.00 31.91 88 THR A CA 1
ATOM 668 C C . THR A 1 88 ? 13.103 31.791 -34.088 1.00 31.91 88 THR A C 1
ATOM 670 O O . THR A 1 88 ? 12.153 31.250 -33.531 1.00 31.91 88 THR A O 1
ATOM 673 N N . THR A 1 89 ? 14.351 31.706 -33.627 1.00 35.22 89 THR A N 1
ATOM 674 C CA . THR A 1 89 ? 14.744 31.164 -32.321 1.00 35.22 89 THR A CA 1
ATOM 675 C C . THR A 1 89 ? 14.816 32.327 -31.341 1.00 35.22 89 THR A C 1
ATOM 677 O O . THR A 1 89 ? 15.678 33.192 -31.484 1.00 35.22 89 THR A O 1
ATOM 680 N N . THR A 1 90 ? 13.926 32.365 -30.353 1.00 33.00 90 THR A N 1
ATOM 681 C CA . THR A 1 90 ? 13.990 33.360 -29.277 1.00 33.00 90 THR A CA 1
ATOM 682 C C . THR A 1 90 ? 14.793 32.782 -28.119 1.00 33.00 90 THR A C 1
ATOM 684 O O . THR A 1 90 ? 14.315 31.941 -27.362 1.00 33.00 90 THR A O 1
ATOM 687 N N . THR A 1 91 ? 16.038 33.230 -28.003 1.00 35.81 91 THR A N 1
ATOM 688 C CA . THR A 1 91 ? 16.913 32.987 -26.856 1.00 35.81 91 THR A CA 1
ATOM 689 C C . THR A 1 91 ? 16.486 33.916 -25.721 1.00 35.81 91 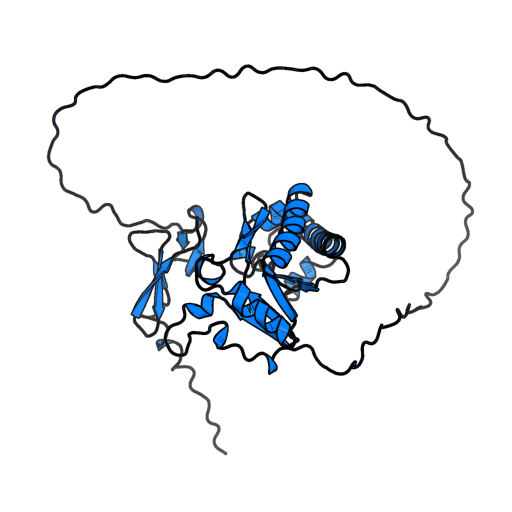THR A C 1
ATOM 691 O O . THR A 1 91 ? 16.674 35.127 -25.812 1.00 35.81 91 THR A O 1
ATOM 694 N N . THR A 1 92 ? 15.901 33.377 -24.652 1.00 35.44 92 THR A N 1
ATOM 695 C CA . THR A 1 92 ? 15.650 34.144 -23.425 1.00 35.44 92 THR A CA 1
ATOM 696 C C . THR A 1 92 ? 16.787 33.900 -22.442 1.00 35.44 92 THR A C 1
ATOM 698 O O . THR A 1 92 ? 16.890 32.849 -21.816 1.00 35.44 92 THR A O 1
ATOM 701 N N . THR A 1 93 ? 17.658 34.898 -22.334 1.00 37.88 93 THR A N 1
ATOM 702 C CA . THR A 1 93 ? 18.702 35.023 -21.319 1.00 37.88 93 THR A CA 1
ATOM 703 C C . THR A 1 93 ? 18.045 35.337 -19.972 1.00 37.88 93 THR A C 1
ATOM 705 O O . THR A 1 93 ? 17.492 36.421 -19.798 1.00 37.88 93 THR A O 1
ATOM 708 N N . SER A 1 94 ? 18.095 34.417 -19.007 1.00 42.38 94 SER A N 1
ATOM 709 C CA . SER A 1 94 ? 17.772 34.730 -17.610 1.00 42.38 94 SER A CA 1
ATOM 710 C C . SER A 1 94 ? 19.052 35.080 -16.862 1.00 42.38 94 SER A C 1
ATOM 712 O O . SER A 1 94 ? 19.975 34.275 -16.764 1.00 42.38 94 SER A O 1
ATOM 714 N N . ALA A 1 95 ? 19.094 36.317 -16.373 1.00 41.00 95 ALA A N 1
ATOM 715 C CA . ALA A 1 95 ? 20.168 36.863 -15.568 1.00 41.00 95 ALA A CA 1
ATOM 716 C C . ALA A 1 95 ? 20.211 36.210 -14.178 1.00 41.00 95 ALA A C 1
ATOM 718 O O . ALA A 1 95 ? 19.198 36.080 -13.491 1.00 41.00 95 ALA A O 1
ATOM 719 N N . THR A 1 96 ? 21.419 35.830 -13.778 1.00 34.78 96 THR A N 1
ATOM 720 C CA . THR A 1 96 ? 21.786 35.382 -12.437 1.00 34.78 96 THR A CA 1
ATOM 721 C C . THR A 1 96 ? 21.808 36.580 -11.493 1.00 34.78 96 THR A C 1
ATOM 723 O O . THR A 1 96 ? 22.668 37.449 -11.622 1.00 34.78 96 THR A O 1
ATOM 726 N N . THR A 1 97 ? 20.901 36.618 -10.520 1.00 33.53 97 THR A N 1
ATOM 727 C CA . THR A 1 97 ? 20.970 37.573 -9.408 1.00 33.53 97 THR A CA 1
ATOM 728 C C . THR A 1 97 ? 21.671 36.905 -8.231 1.00 33.53 97 THR A C 1
ATOM 730 O O . THR A 1 97 ? 21.104 36.070 -7.529 1.00 33.53 97 THR A O 1
ATOM 733 N N . THR A 1 98 ? 22.934 37.260 -8.026 1.00 34.06 98 THR A N 1
ATOM 734 C CA . THR A 1 98 ? 23.716 36.955 -6.828 1.00 34.06 98 THR A CA 1
ATOM 735 C C . THR A 1 98 ? 23.250 37.870 -5.697 1.00 34.06 98 THR A C 1
ATOM 737 O O . THR A 1 98 ? 23.421 39.084 -5.765 1.00 34.06 98 THR A O 1
ATOM 740 N N . THR A 1 99 ? 22.675 37.307 -4.634 1.00 37.84 99 THR A N 1
ATOM 741 C CA . THR A 1 99 ? 22.427 38.038 -3.383 1.00 37.84 99 THR A CA 1
ATOM 742 C C . THR A 1 99 ? 23.261 37.402 -2.280 1.00 37.84 99 THR A C 1
ATOM 744 O O . THR A 1 99 ? 23.012 36.282 -1.839 1.00 37.84 99 THR A O 1
ATOM 747 N N . SER A 1 100 ? 24.302 38.122 -1.871 1.00 38.12 100 SER A N 1
ATOM 748 C CA . SER A 1 100 ? 25.179 37.802 -0.749 1.00 38.12 100 SER A CA 1
ATOM 749 C C . SER A 1 100 ? 24.417 37.902 0.574 1.00 38.12 100 SER A C 1
ATOM 751 O O . SER A 1 100 ? 23.957 38.981 0.949 1.00 38.12 100 SER A O 1
ATOM 753 N N . ARG A 1 101 ? 24.312 36.784 1.298 1.00 42.06 101 ARG A N 1
ATOM 754 C CA . ARG A 1 101 ? 23.817 36.733 2.680 1.00 42.06 101 ARG A CA 1
ATOM 755 C C . ARG A 1 101 ? 24.999 36.907 3.649 1.00 42.06 101 ARG A C 1
ATOM 757 O O . ARG A 1 101 ? 25.975 36.173 3.502 1.00 42.06 101 ARG A O 1
ATOM 764 N N . PRO A 1 102 ? 24.937 37.816 4.639 1.00 37.72 102 PRO A N 1
ATOM 765 C CA . PRO A 1 102 ? 25.999 37.960 5.629 1.00 37.72 102 PRO A CA 1
ATOM 766 C C . PRO A 1 102 ? 26.009 36.783 6.609 1.00 37.72 102 PRO A C 1
ATOM 768 O O . PRO A 1 102 ? 24.969 36.391 7.143 1.00 37.72 102 PRO A O 1
ATOM 771 N N . SER A 1 103 ? 27.204 36.255 6.859 1.00 36.75 103 SER A N 1
ATOM 772 C CA . SER A 1 103 ? 27.501 35.284 7.908 1.00 36.75 103 SER A CA 1
ATOM 773 C C . SER A 1 103 ? 27.678 36.013 9.239 1.00 36.75 103 SER A C 1
ATOM 775 O O . SER A 1 103 ? 28.626 36.778 9.403 1.00 36.75 103 SER A O 1
ATOM 777 N N . THR A 1 104 ? 26.790 35.776 10.200 1.00 33.75 104 THR A N 1
ATOM 778 C CA . THR A 1 104 ? 26.993 36.166 11.599 1.00 33.75 104 THR A CA 1
ATOM 779 C C . THR A 1 104 ? 27.510 34.970 12.388 1.00 33.75 104 THR A C 1
ATOM 781 O O . THR A 1 104 ? 26.809 33.993 12.639 1.00 33.75 104 THR A O 1
ATOM 784 N N . THR A 1 105 ? 28.783 35.060 12.757 1.00 33.91 105 THR A N 1
ATOM 785 C CA . THR A 1 105 ? 29.470 34.156 13.675 1.00 33.91 105 THR A CA 1
ATOM 786 C C . THR A 1 105 ? 29.049 34.506 15.099 1.00 33.91 105 THR A C 1
ATOM 788 O O . THR A 1 105 ? 29.347 35.595 15.583 1.00 33.91 105 THR A O 1
ATOM 791 N N . THR A 1 106 ? 28.371 33.592 15.790 1.00 36.06 106 THR A N 1
ATOM 792 C CA . THR A 1 106 ? 28.166 33.683 17.241 1.00 36.06 106 THR A CA 1
ATOM 793 C C . THR A 1 106 ? 28.877 32.510 17.895 1.00 36.06 106 THR A C 1
ATOM 795 O O . THR A 1 106 ? 28.467 31.357 17.776 1.00 36.06 106 THR A O 1
ATOM 798 N N . SER A 1 107 ? 29.990 32.822 18.551 1.00 36.03 107 SER A N 1
ATOM 799 C CA . SER A 1 107 ? 30.755 31.926 19.406 1.00 36.03 107 SER A CA 1
ATOM 800 C C . SER A 1 107 ? 29.958 31.612 20.674 1.00 36.03 107 SER A C 1
ATOM 802 O O . SER A 1 107 ? 29.568 32.502 21.428 1.00 36.03 107 SER A O 1
ATOM 804 N N . ARG A 1 108 ? 29.717 30.321 20.918 1.00 40.12 108 ARG A N 1
ATOM 805 C CA . ARG A 1 108 ? 29.167 29.810 22.177 1.00 40.12 108 ARG A CA 1
ATOM 806 C C . ARG A 1 108 ? 30.331 29.412 23.098 1.00 40.12 108 ARG A C 1
ATOM 808 O O . ARG A 1 108 ? 31.208 28.687 22.628 1.00 40.12 108 ARG A O 1
ATOM 815 N N . PRO A 1 109 ? 30.358 29.826 24.377 1.00 36.88 109 PRO A N 1
ATOM 816 C CA . PRO A 1 109 ? 31.413 29.427 25.302 1.00 36.88 109 PRO A CA 1
ATOM 817 C C . PRO A 1 109 ? 31.281 27.948 25.682 1.00 36.88 109 PRO A C 1
ATOM 819 O O . PRO A 1 109 ? 30.204 27.477 26.053 1.00 36.88 109 PRO A O 1
ATOM 822 N N . THR A 1 110 ? 32.395 27.229 25.601 1.00 33.50 110 THR A N 1
ATOM 823 C CA . THR A 1 110 ? 32.605 25.883 26.134 1.00 33.50 110 THR A CA 1
ATOM 824 C C . THR A 1 110 ? 32.963 25.982 27.615 1.00 33.50 110 THR A C 1
ATOM 826 O O . THR A 1 110 ? 34.009 26.518 27.969 1.00 33.50 110 THR A O 1
ATOM 829 N N . THR A 1 111 ? 32.116 25.442 28.491 1.00 34.19 111 THR A N 1
ATOM 830 C CA . THR A 1 111 ? 32.473 25.201 29.893 1.00 34.19 111 THR A CA 1
ATOM 831 C C . THR A 1 111 ? 32.914 23.750 30.032 1.00 34.19 111 THR A C 1
ATOM 833 O O . THR A 1 111 ? 32.116 22.827 29.892 1.00 34.19 111 THR A O 1
ATOM 836 N N . SER A 1 112 ? 34.206 23.561 30.285 1.00 36.69 112 SER A N 1
ATOM 837 C CA . SER A 1 112 ? 34.807 22.297 30.692 1.00 36.69 112 SER A CA 1
ATOM 838 C C . SER A 1 112 ? 34.421 21.986 32.135 1.00 36.69 112 SER A C 1
ATOM 840 O O . SER A 1 112 ? 34.751 22.754 33.039 1.00 36.69 112 SER A O 1
ATOM 842 N N . THR A 1 113 ? 33.762 20.856 32.369 1.00 34.53 113 THR A N 1
ATOM 843 C CA . THR A 1 113 ? 33.649 20.274 33.709 1.00 34.53 113 THR A CA 1
ATOM 844 C C . THR A 1 113 ? 34.388 18.947 33.724 1.00 34.53 113 THR A C 1
ATOM 846 O O . THR A 1 113 ? 34.015 17.984 33.061 1.00 34.53 113 THR A O 1
ATOM 849 N N . THR A 1 114 ? 35.488 18.948 34.465 1.00 33.97 114 THR A N 1
ATOM 850 C CA . THR A 1 114 ? 36.258 17.783 34.879 1.00 33.97 114 THR A CA 1
ATOM 851 C C . THR A 1 114 ? 35.401 16.952 35.826 1.00 33.97 114 THR A C 1
ATOM 853 O O . THR A 1 114 ? 34.881 17.477 36.810 1.00 33.97 114 THR A O 1
ATOM 856 N N . THR A 1 115 ? 35.253 15.653 35.578 1.00 35.94 115 THR A N 1
ATOM 857 C CA . THR A 1 115 ? 34.783 14.726 36.612 1.00 35.94 115 THR A CA 1
ATOM 858 C C . THR A 1 115 ? 35.560 13.425 36.516 1.00 35.94 115 THR A C 1
ATOM 860 O O . THR A 1 115 ? 35.631 12.772 35.479 1.00 35.94 115 THR A O 1
ATOM 863 N N . THR A 1 116 ? 36.205 13.134 37.634 1.00 34.41 116 THR A N 1
ATOM 864 C CA . THR A 1 116 ? 37.053 12.002 37.969 1.00 34.41 116 THR A CA 1
ATOM 865 C C . THR A 1 116 ? 36.272 10.691 37.935 1.00 34.41 116 THR A C 1
ATOM 867 O O . THR A 1 116 ? 35.184 10.583 38.496 1.00 34.41 116 THR A O 1
ATOM 870 N N . ALA A 1 117 ? 36.864 9.678 37.306 1.00 33.78 117 ALA A N 1
ATOM 871 C CA . ALA A 1 117 ? 36.404 8.298 37.355 1.00 33.78 117 ALA A CA 1
ATOM 872 C C . ALA A 1 117 ? 36.825 7.630 38.676 1.00 33.78 117 ALA A C 1
ATOM 874 O O . ALA A 1 117 ? 37.992 7.748 39.059 1.00 33.78 117 ALA A O 1
ATOM 875 N N . PRO A 1 118 ? 35.944 6.852 39.327 1.00 38.28 118 PRO A N 1
ATOM 876 C CA . PRO A 1 118 ? 36.357 5.772 40.199 1.00 38.28 118 PRO A CA 1
ATOM 877 C C . PRO A 1 118 ? 36.183 4.422 39.495 1.00 38.28 118 PRO A C 1
ATOM 879 O O . PRO A 1 118 ? 35.108 4.057 39.020 1.00 38.28 118 PRO A O 1
ATOM 882 N N . THR A 1 119 ? 37.280 3.676 39.470 1.00 35.00 119 THR A N 1
ATOM 883 C CA . THR A 1 119 ? 37.349 2.245 39.186 1.00 35.00 119 THR A CA 1
ATOM 884 C C . THR A 1 119 ? 36.585 1.468 40.258 1.00 35.00 119 THR A C 1
ATOM 886 O O . THR A 1 119 ? 36.927 1.555 41.436 1.00 35.00 119 THR A O 1
ATOM 889 N N . SER A 1 120 ? 35.612 0.646 39.866 1.00 37.47 120 SER A N 1
ATOM 890 C CA . SER A 1 120 ? 35.212 -0.511 40.667 1.00 37.47 120 SER A CA 1
ATOM 891 C C . SER A 1 120 ? 34.875 -1.701 39.772 1.00 37.47 120 SER A C 1
ATOM 893 O O . SER A 1 120 ? 34.024 -1.661 38.885 1.00 37.47 120 SER A O 1
ATOM 895 N N . SER A 1 121 ? 35.621 -2.773 40.003 1.00 41.09 121 SER A N 1
ATOM 896 C CA . SER A 1 121 ? 35.390 -4.099 39.459 1.00 41.09 121 SER A CA 1
ATOM 897 C C . SER A 1 121 ? 34.214 -4.723 40.206 1.00 41.09 121 SER A C 1
ATOM 899 O O . SER A 1 121 ? 34.297 -4.928 41.416 1.00 41.09 121 SER A O 1
ATOM 901 N N . ALA A 1 122 ? 33.135 -5.050 39.498 1.00 35.94 122 ALA A N 1
ATOM 902 C CA . ALA A 1 122 ? 32.047 -5.855 40.036 1.00 35.94 122 ALA A CA 1
ATOM 903 C C . ALA A 1 122 ? 31.592 -6.875 38.988 1.00 35.94 122 ALA A C 1
ATOM 905 O O . ALA A 1 122 ? 30.928 -6.558 38.004 1.00 35.94 122 ALA A O 1
ATOM 906 N N . THR A 1 123 ? 31.986 -8.124 39.218 1.00 39.28 123 THR A N 1
ATOM 907 C CA . THR A 1 123 ? 31.398 -9.311 38.604 1.00 39.28 123 THR A CA 1
ATOM 908 C C . THR A 1 123 ? 29.954 -9.411 39.080 1.00 39.28 123 THR A C 1
ATOM 910 O O . THR A 1 123 ? 29.705 -9.528 40.280 1.00 39.28 123 THR A O 1
ATOM 913 N N . THR A 1 124 ? 28.982 -9.352 38.174 1.00 32.81 124 THR A N 1
ATOM 914 C CA . THR A 1 124 ? 27.580 -9.594 38.532 1.00 32.81 124 THR A CA 1
ATOM 915 C C . THR A 1 124 ? 26.893 -10.354 37.410 1.00 32.81 124 THR A C 1
ATOM 917 O O . THR A 1 124 ? 26.824 -9.915 36.263 1.00 32.81 124 THR A O 1
ATOM 920 N N . SER A 1 125 ? 26.432 -11.549 37.756 1.00 38.81 125 SER A N 1
ATOM 921 C CA . SER A 1 125 ? 25.577 -12.394 36.941 1.00 38.81 125 SER A CA 1
ATOM 922 C C . SER A 1 125 ? 24.281 -11.661 36.587 1.00 38.81 125 SER A C 1
ATOM 924 O O . SER A 1 125 ? 23.628 -11.053 37.429 1.00 38.81 125 SER A O 1
ATOM 926 N N . LYS A 1 126 ? 23.918 -11.740 35.306 1.00 36.31 126 LYS A N 1
ATOM 927 C CA . LYS A 1 126 ? 22.690 -11.219 34.694 1.00 36.31 126 LYS A CA 1
ATOM 928 C C . LYS A 1 126 ? 21.432 -11.744 35.411 1.00 36.31 126 LYS A C 1
ATOM 930 O O . LYS A 1 126 ? 21.151 -12.936 35.282 1.00 36.31 126 LYS A O 1
ATOM 935 N N . PRO A 1 127 ? 20.604 -10.897 36.051 1.00 34.56 127 PRO A N 1
ATOM 936 C CA . PRO A 1 127 ? 19.228 -11.251 36.355 1.00 34.56 127 PRO A CA 1
ATOM 937 C C . PRO A 1 127 ? 18.367 -10.926 35.129 1.00 34.56 127 PRO A C 1
ATOM 939 O O . PRO A 1 127 ? 18.339 -9.801 34.631 1.00 34.56 127 PRO A O 1
ATOM 942 N N . SER A 1 128 ? 17.676 -11.938 34.617 1.00 39.12 128 SER A N 1
ATOM 943 C CA . SER A 1 128 ? 16.642 -11.793 33.597 1.00 39.12 128 SER A CA 1
ATOM 944 C C . SER A 1 128 ? 15.390 -11.168 34.225 1.00 39.12 128 SER A C 1
ATOM 946 O O . SER A 1 128 ? 14.527 -11.898 34.705 1.00 39.12 128 SER A O 1
ATOM 948 N N . SER A 1 129 ? 15.269 -9.840 34.210 1.00 34.72 129 SER A N 1
ATOM 949 C CA . SER A 1 129 ? 13.992 -9.167 34.491 1.00 34.72 129 SER A CA 1
ATOM 950 C C . SER A 1 129 ? 13.210 -8.983 33.195 1.00 34.72 129 SER A C 1
ATOM 952 O O . SER A 1 129 ? 13.538 -8.137 32.365 1.00 34.72 129 SER A O 1
ATOM 954 N N . GLN A 1 130 ? 12.176 -9.805 33.021 1.00 36.47 130 GLN A N 1
ATOM 955 C CA . GLN A 1 130 ? 11.126 -9.582 32.035 1.00 36.47 130 GLN A CA 1
ATOM 956 C C . GLN A 1 130 ? 10.271 -8.401 32.498 1.00 36.47 130 GLN A C 1
ATOM 958 O O . GLN A 1 130 ? 9.511 -8.510 33.458 1.00 36.47 130 GLN A O 1
ATOM 963 N N . THR A 1 131 ? 10.386 -7.267 31.816 1.00 29.64 131 THR A N 1
ATOM 964 C CA . THR A 1 131 ? 9.455 -6.151 31.988 1.00 29.64 131 THR A CA 1
ATOM 965 C C . THR A 1 131 ? 8.145 -6.521 31.299 1.00 29.64 131 THR A C 1
ATOM 967 O O . THR A 1 131 ? 8.033 -6.478 30.074 1.00 29.64 131 THR A O 1
ATOM 970 N N . GLN A 1 132 ? 7.163 -6.956 32.085 1.00 32.34 132 GLN A N 1
ATOM 971 C CA . GLN A 1 132 ? 5.818 -7.247 31.608 1.00 32.34 132 GLN A CA 1
ATOM 972 C C . GLN A 1 132 ? 5.079 -5.918 31.391 1.00 32.34 132 GLN A C 1
ATOM 974 O O . GLN A 1 132 ? 4.714 -5.234 32.345 1.00 32.34 132 GLN A O 1
ATOM 979 N N . TYR A 1 133 ? 4.883 -5.528 30.132 1.00 32.12 133 TYR A N 1
ATOM 980 C CA . TYR A 1 133 ? 3.980 -4.430 29.788 1.00 32.12 133 TYR A CA 1
ATOM 981 C C . TYR A 1 133 ? 2.528 -4.898 29.986 1.00 32.12 133 TYR A C 1
ATOM 983 O O . TYR A 1 133 ? 2.192 -6.003 29.546 1.00 32.12 133 TYR A O 1
ATOM 991 N N . PRO A 1 134 ? 1.657 -4.108 30.637 1.00 35.50 134 PRO A N 1
ATOM 992 C CA . PRO A 1 134 ? 0.272 -4.501 30.849 1.00 35.50 134 PRO A CA 1
ATOM 993 C C . PRO A 1 134 ? -0.467 -4.543 29.508 1.00 35.50 134 PRO A C 1
ATOM 995 O O . PRO A 1 134 ? -0.559 -3.552 28.786 1.00 35.50 134 PRO A O 1
ATOM 998 N N . ILE A 1 135 ? -0.988 -5.723 29.177 1.00 39.22 135 ILE A N 1
ATOM 999 C CA . ILE A 1 135 ? -1.859 -5.945 28.025 1.00 39.22 135 ILE A CA 1
ATOM 1000 C C . ILE A 1 135 ? -3.197 -5.271 28.340 1.00 39.22 135 ILE A C 1
ATOM 1002 O O . ILE A 1 135 ? -3.924 -5.716 29.227 1.00 39.22 135 ILE A O 1
ATOM 1006 N N . LEU A 1 136 ? -3.534 -4.203 27.618 1.00 40.12 136 LEU A N 1
ATOM 1007 C CA . LEU A 1 136 ? -4.881 -3.636 27.638 1.00 40.12 136 LEU A CA 1
ATOM 1008 C C . LEU A 1 136 ? -5.817 -4.592 26.884 1.00 40.12 136 LEU A C 1
ATOM 1010 O O . LEU A 1 136 ? -5.865 -4.617 25.655 1.00 40.12 136 LEU A O 1
ATOM 1014 N N . ILE A 1 137 ? -6.517 -5.435 27.643 1.00 41.56 137 ILE A N 1
ATOM 1015 C CA . ILE A 1 137 ? -7.491 -6.406 27.142 1.00 41.56 137 ILE A CA 1
ATOM 1016 C C . ILE A 1 137 ? -8.809 -5.668 26.875 1.00 41.56 137 ILE A C 1
ATOM 1018 O O . ILE A 1 137 ? -9.571 -5.375 27.794 1.00 41.56 137 ILE A O 1
ATOM 1022 N N . GLY A 1 138 ? -9.085 -5.379 25.600 1.00 43.69 138 GLY A N 1
ATOM 1023 C CA . GLY A 1 138 ? -10.454 -5.158 25.123 1.00 43.69 138 GLY A CA 1
ATOM 1024 C C . GLY A 1 138 ? -11.294 -6.439 25.271 1.00 43.69 138 GLY A C 1
ATOM 1025 O O . GLY A 1 138 ? -10.733 -7.522 25.455 1.00 43.69 138 GLY A O 1
ATOM 1026 N N . PRO A 1 139 ? -12.631 -6.367 25.194 1.00 48.66 139 PRO A N 1
ATOM 1027 C CA . PRO A 1 139 ? -13.517 -7.421 25.677 1.00 48.66 139 PRO A CA 1
ATOM 1028 C C . PRO A 1 139 ? -13.642 -8.590 24.678 1.00 48.66 139 PRO A C 1
ATOM 1030 O O . PRO A 1 139 ? -14.718 -8.792 24.139 1.00 48.66 139 PRO A O 1
ATOM 1033 N N . ASN A 1 140 ? -12.546 -9.305 24.371 1.00 45.75 140 ASN A N 1
ATOM 1034 C CA . ASN A 1 140 ? -12.434 -10.767 24.176 1.00 45.75 140 ASN A CA 1
ATOM 1035 C C . ASN A 1 140 ? -11.020 -11.130 23.637 1.00 45.75 140 ASN A C 1
ATOM 1037 O O . ASN A 1 140 ? -10.757 -10.956 22.446 1.00 45.75 140 ASN A O 1
ATOM 1041 N N . PRO A 1 141 ? -10.093 -11.671 24.447 1.00 49.72 141 PRO A N 1
ATOM 1042 C CA . PRO A 1 141 ? -8.739 -12.037 24.003 1.00 49.72 141 PRO A CA 1
ATOM 1043 C C . PRO A 1 141 ? -8.640 -13.338 23.164 1.00 49.72 141 PRO A C 1
ATOM 1045 O O . PRO A 1 141 ? -7.539 -13.835 22.945 1.00 49.72 141 PRO A O 1
ATOM 1048 N N . SER A 1 142 ? -9.758 -13.900 22.679 1.00 52.03 142 SER A N 1
ATOM 1049 C CA . SER A 1 142 ? -9.833 -15.252 22.084 1.00 52.03 142 SER A CA 1
ATOM 1050 C C . SER A 1 142 ? -10.119 -15.331 20.570 1.00 52.03 142 SER A C 1
ATOM 1052 O O . SER A 1 142 ? -10.185 -16.432 20.027 1.00 52.03 142 SER A O 1
ATOM 1054 N N . ALA A 1 143 ? -10.253 -14.215 19.845 1.00 72.00 143 ALA A N 1
ATOM 1055 C CA . ALA A 1 143 ? -10.530 -14.247 18.402 1.00 72.00 143 ALA A CA 1
ATOM 1056 C C . ALA A 1 143 ? -9.252 -14.053 17.564 1.00 72.00 143 ALA A C 1
ATOM 1058 O O . ALA A 1 143 ? -8.620 -12.993 17.593 1.00 72.00 143 ALA A O 1
ATOM 1059 N N . TYR A 1 144 ? -8.872 -15.074 16.790 1.00 88.19 144 TYR A N 1
ATOM 1060 C CA . TYR A 1 144 ? -7.797 -14.976 15.801 1.00 88.19 144 TYR A CA 1
ATOM 1061 C C . TYR A 1 144 ? -8.066 -13.857 14.785 1.00 88.19 144 TYR A C 1
ATOM 1063 O O . TYR A 1 144 ? -9.210 -13.560 14.436 1.00 88.19 144 TYR A O 1
ATOM 1071 N N . LYS A 1 145 ? -6.995 -13.256 14.255 1.00 94.38 145 LYS A N 1
ATOM 1072 C CA . LYS A 1 145 ? -7.108 -12.375 13.088 1.00 94.38 145 LYS A CA 1
ATOM 1073 C C . LYS A 1 145 ? -7.150 -13.229 11.821 1.00 94.38 145 LYS A C 1
ATOM 1075 O O . LYS A 1 145 ? -6.266 -14.056 11.624 1.00 94.38 145 LYS A O 1
ATOM 1080 N N . ILE A 1 146 ? -8.137 -12.993 10.958 1.00 96.38 146 ILE A N 1
ATOM 1081 C CA . ILE A 1 146 ? -8.194 -13.554 9.606 1.00 96.38 146 ILE A CA 1
ATOM 1082 C C . ILE A 1 146 ? -7.990 -12.386 8.645 1.00 96.38 146 ILE A C 1
ATOM 1084 O O . ILE A 1 146 ? -8.868 -11.531 8.509 1.00 96.38 146 ILE A O 1
ATOM 1088 N N . VAL A 1 147 ? -6.797 -12.315 8.056 1.00 98.00 147 VAL A N 1
ATOM 1089 C CA . VAL A 1 147 ? -6.353 -11.206 7.205 1.00 98.00 147 VAL A CA 1
ATOM 1090 C C . VAL A 1 147 ? -6.441 -11.640 5.747 1.00 98.00 147 VAL A C 1
ATOM 1092 O O . VAL A 1 147 ? -5.752 -12.567 5.330 1.00 98.00 147 VAL A O 1
ATOM 1095 N N . CYS A 1 148 ? -7.308 -10.986 4.982 1.00 98.50 148 CYS A N 1
ATOM 1096 C CA . CYS A 1 148 ? -7.626 -11.354 3.609 1.00 98.50 148 CYS A CA 1
ATOM 1097 C C . CYS A 1 148 ? -7.101 -10.303 2.633 1.00 98.50 148 CYS A C 1
ATOM 1099 O O . CYS A 1 148 ? -7.534 -9.153 2.667 1.00 98.50 148 CYS A O 1
ATOM 1101 N N . TYR A 1 149 ? -6.219 -10.703 1.724 1.00 98.69 149 TYR A N 1
ATOM 1102 C CA . TYR A 1 149 ? -5.820 -9.853 0.607 1.00 98.69 149 TYR A CA 1
ATOM 1103 C C . TYR A 1 149 ? -6.893 -9.851 -0.485 1.00 98.69 149 TYR A C 1
ATOM 1105 O O . TYR A 1 149 ? -7.306 -10.906 -0.969 1.00 98.69 149 TYR A O 1
ATOM 1113 N N . TYR A 1 150 ? -7.316 -8.657 -0.893 1.00 98.56 150 TYR A N 1
ATOM 1114 C CA . TYR A 1 150 ? -8.155 -8.428 -2.062 1.00 98.56 150 TYR A CA 1
ATOM 1115 C C . TYR A 1 150 ? -7.301 -7.851 -3.192 1.00 98.56 150 TYR A C 1
ATOM 1117 O O . TYR A 1 150 ? -6.832 -6.720 -3.115 1.00 98.56 150 TYR A O 1
ATOM 1125 N N . SER A 1 151 ? -7.119 -8.627 -4.256 1.00 98.00 151 SER A N 1
ATOM 1126 C CA . SER A 1 151 ? -6.361 -8.224 -5.442 1.00 98.00 151 SER A CA 1
ATOM 1127 C C . SER A 1 151 ? -7.255 -7.517 -6.460 1.00 98.00 151 SER A C 1
ATOM 1129 O O . SER A 1 151 ? -8.073 -8.173 -7.111 1.00 98.00 151 SER A O 1
ATOM 1131 N N . SER A 1 152 ? -7.070 -6.211 -6.664 1.00 96.44 152 SER A N 1
ATOM 1132 C CA . SER A 1 152 ? -7.918 -5.404 -7.557 1.00 96.44 152 SER A CA 1
ATOM 1133 C C . SER A 1 152 ? -7.953 -5.933 -8.998 1.00 96.44 152 SER A C 1
ATOM 1135 O O . SER A 1 152 ? -9.017 -6.030 -9.614 1.00 96.44 152 SER A O 1
ATOM 1137 N N . TRP A 1 153 ? -6.811 -6.398 -9.515 1.00 94.94 153 TRP A N 1
ATOM 1138 C CA . TRP A 1 153 ? -6.668 -6.934 -10.874 1.00 94.94 153 TRP A CA 1
ATOM 1139 C C . TRP A 1 153 ? -7.459 -8.227 -11.128 1.00 94.94 153 TRP A C 1
ATOM 1141 O O . TRP A 1 153 ? -7.637 -8.619 -12.284 1.00 94.94 153 TRP A O 1
ATOM 1151 N N . ALA A 1 154 ? -7.981 -8.891 -10.087 1.00 95.81 154 ALA A N 1
ATOM 1152 C CA . ALA A 1 154 ? -8.887 -10.025 -10.261 1.00 95.81 154 ALA A CA 1
ATOM 1153 C C . ALA A 1 154 ? -10.196 -9.627 -10.972 1.00 95.81 154 ALA A C 1
ATOM 1155 O O . ALA A 1 154 ? -10.832 -10.478 -11.597 1.00 95.81 154 ALA A O 1
ATOM 1156 N N . ASN A 1 155 ? -10.540 -8.334 -10.985 1.00 92.75 155 ASN A N 1
ATOM 1157 C CA . ASN A 1 155 ? -11.656 -7.784 -11.752 1.00 92.75 155 ASN A CA 1
ATOM 1158 C C . ASN A 1 155 ? -11.514 -8.000 -13.274 1.00 92.75 155 ASN A C 1
ATOM 1160 O O . ASN A 1 155 ? -12.521 -8.076 -13.979 1.00 92.75 155 ASN A O 1
ATOM 1164 N N . TYR A 1 156 ? -10.283 -8.126 -13.783 1.00 90.62 156 TYR A N 1
ATOM 1165 C CA . TYR A 1 156 ? -10.004 -8.348 -15.207 1.00 90.62 156 TYR A CA 1
ATOM 1166 C C . TYR A 1 156 ? -9.991 -9.823 -15.621 1.00 90.62 156 TYR A C 1
ATOM 1168 O O . TYR A 1 156 ? -9.839 -10.133 -16.804 1.00 90.62 156 TYR A O 1
ATOM 1176 N N . ARG A 1 157 ? -10.133 -10.758 -14.676 1.00 89.56 157 ARG A N 1
ATOM 1177 C CA . ARG A 1 157 ? -10.210 -12.183 -15.014 1.00 89.56 157 ARG A CA 1
ATOM 1178 C C . ARG A 1 157 ? -11.545 -12.473 -15.719 1.00 89.56 157 ARG A C 1
ATOM 1180 O O . ARG A 1 157 ? -12.570 -11.947 -15.296 1.00 89.56 157 ARG A O 1
ATOM 1187 N N . PRO A 1 158 ? -11.574 -13.305 -16.773 1.00 87.19 158 PRO A N 1
ATOM 1188 C CA . PRO A 1 158 ? -12.821 -13.647 -17.447 1.00 87.19 158 PRO A CA 1
ATOM 1189 C C . PRO A 1 158 ? -13.581 -14.778 -16.745 1.00 87.19 158 PRO A C 1
ATOM 1191 O O . PRO A 1 158 ? -13.005 -15.592 -16.015 1.00 87.19 158 PRO A O 1
ATOM 1194 N N . GLY A 1 159 ? -14.883 -14.862 -17.037 1.00 93.81 159 GLY A N 1
ATOM 1195 C CA . GLY A 1 159 ? -15.774 -15.915 -16.544 1.00 93.81 159 GLY A CA 1
ATOM 1196 C C . GLY A 1 159 ? -15.752 -16.036 -15.019 1.00 93.81 159 GLY A C 1
ATOM 1197 O O . GLY A 1 159 ? -15.648 -15.038 -14.312 1.00 93.81 159 GLY A O 1
ATOM 1198 N N . ASN A 1 160 ? -15.771 -17.273 -14.522 1.00 94.31 160 ASN A N 1
ATOM 1199 C CA . ASN A 1 160 ? -15.775 -17.580 -13.084 1.00 94.31 160 ASN A CA 1
ATOM 1200 C C . ASN A 1 160 ? -14.493 -17.159 -12.345 1.00 94.31 160 ASN A C 1
ATOM 1202 O O . ASN A 1 160 ? -14.419 -17.287 -11.129 1.00 94.31 160 ASN A O 1
ATOM 1206 N N . GLY A 1 161 ? -13.458 -16.715 -13.064 1.00 94.69 161 GLY A N 1
ATOM 1207 C CA . GLY A 1 161 ? -12.252 -16.173 -12.449 1.00 94.69 161 GLY A CA 1
ATOM 1208 C C . GLY A 1 161 ? -12.401 -14.715 -12.017 1.00 94.69 161 GLY A C 1
ATOM 1209 O O . GLY A 1 161 ? -11.567 -14.258 -11.231 1.00 94.69 161 GLY A O 1
ATOM 1210 N N . LYS A 1 162 ? -13.403 -13.989 -12.543 1.00 96.88 162 LYS A N 1
ATOM 1211 C CA . LYS A 1 162 ? -13.664 -12.593 -12.183 1.00 96.88 162 LYS A CA 1
ATOM 1212 C C . LYS A 1 162 ? -13.988 -12.505 -10.700 1.00 96.88 162 LYS A C 1
ATOM 1214 O O . LYS A 1 162 ? -14.851 -13.229 -10.219 1.00 96.88 162 LYS A O 1
ATOM 1219 N N . PHE A 1 163 ? -13.310 -11.604 -10.004 1.00 97.94 163 PHE A N 1
ATOM 1220 C CA . PHE A 1 163 ? -13.571 -11.333 -8.598 1.00 97.94 163 PHE A CA 1
ATOM 1221 C C . PHE A 1 163 ? -13.564 -9.824 -8.375 1.00 97.94 163 PHE A C 1
ATOM 1223 O O . PHE A 1 163 ? -12.635 -9.133 -8.790 1.00 97.94 163 PHE A O 1
ATOM 1230 N N . THR A 1 164 ? -14.624 -9.315 -7.768 1.00 98.00 164 THR A N 1
ATOM 1231 C CA . THR A 1 164 ? -14.901 -7.893 -7.559 1.00 98.00 164 THR A CA 1
ATOM 1232 C C . THR A 1 164 ? -15.169 -7.627 -6.076 1.00 98.00 164 THR A C 1
ATOM 1234 O O . THR A 1 164 ? -15.329 -8.576 -5.306 1.00 98.00 164 THR A O 1
ATOM 1237 N N . PRO A 1 165 ? -15.291 -6.361 -5.632 1.00 98.06 165 PRO A N 1
ATOM 1238 C CA . PRO A 1 165 ? -15.640 -6.082 -4.241 1.00 98.06 165 PRO A CA 1
ATOM 1239 C C . PRO A 1 165 ? -16.979 -6.702 -3.814 1.00 98.06 165 PRO A C 1
ATOM 1241 O O . PRO A 1 165 ? -17.157 -7.007 -2.641 1.00 98.06 165 PRO A O 1
ATOM 1244 N N . GLY A 1 166 ? -17.910 -6.912 -4.755 1.00 97.62 166 GLY A N 1
ATOM 1245 C CA . GLY A 1 166 ? -19.208 -7.536 -4.480 1.00 97.62 166 GLY A CA 1
ATOM 1246 C C . GLY A 1 166 ? -19.129 -9.027 -4.144 1.00 97.62 166 GLY A C 1
ATOM 1247 O O . GLY A 1 166 ? -20.060 -9.555 -3.546 1.00 97.62 166 GLY A O 1
ATOM 1248 N N . ASP A 1 167 ? -18.019 -9.685 -4.481 1.00 98.12 167 ASP A N 1
ATOM 1249 C CA . ASP A 1 167 ? -17.794 -11.113 -4.231 1.00 98.12 167 ASP A CA 1
ATOM 1250 C C . ASP A 1 167 ? -17.124 -11.372 -2.869 1.00 98.12 167 ASP A C 1
ATOM 1252 O O . ASP A 1 167 ? -16.968 -12.520 -2.444 1.00 98.12 167 ASP A O 1
ATOM 1256 N N . ILE A 1 168 ? -16.709 -10.311 -2.168 1.00 97.88 168 ILE A N 1
ATOM 1257 C CA . ILE A 1 168 ? -16.117 -10.410 -0.835 1.00 97.88 168 ILE A CA 1
ATOM 1258 C C . ILE A 1 168 ? -17.207 -10.782 0.168 1.00 97.88 168 ILE A C 1
ATOM 1260 O O . ILE A 1 168 ? -18.174 -10.047 0.365 1.00 97.88 168 ILE A O 1
ATOM 1264 N N . ASP A 1 169 ? -16.993 -11.896 0.864 1.00 95.38 169 ASP A N 1
ATOM 1265 C CA . ASP A 1 169 ? -17.776 -12.279 2.032 1.00 95.38 169 ASP A CA 1
ATOM 1266 C C . ASP A 1 169 ? -17.135 -11.693 3.307 1.00 95.38 169 ASP A C 1
ATOM 1268 O O . ASP A 1 169 ? -16.116 -12.209 3.784 1.00 95.38 169 ASP A O 1
ATOM 1272 N N . PRO A 1 170 ? -17.695 -10.609 3.875 1.00 88.88 170 PRO A N 1
ATOM 1273 C CA . PRO A 1 170 ? -17.077 -9.895 4.984 1.00 88.88 170 PRO A CA 1
ATOM 1274 C C . PRO A 1 170 ? -17.136 -10.661 6.306 1.00 88.88 170 PRO A C 1
ATOM 1276 O O . PRO A 1 170 ? -16.434 -10.282 7.235 1.00 88.88 170 PRO A O 1
ATOM 1279 N N . THR A 1 171 ? -17.934 -11.729 6.424 1.00 92.50 171 THR A N 1
ATOM 1280 C CA . THR A 1 171 ? -17.995 -12.509 7.672 1.00 92.50 171 THR A CA 1
ATOM 1281 C C . THR A 1 171 ? -16.825 -13.479 7.809 1.00 92.50 171 THR A C 1
ATOM 1283 O O . THR A 1 171 ? -16.650 -14.087 8.861 1.00 92.50 171 THR A O 1
ATOM 1286 N N . LYS A 1 172 ? -16.025 -13.653 6.749 1.00 94.38 172 LYS A N 1
ATOM 1287 C CA . LYS A 1 172 ? -14.870 -14.560 6.731 1.00 94.38 172 LYS A CA 1
ATOM 1288 C C . LYS A 1 172 ? -13.560 -13.897 7.146 1.00 94.38 172 LYS A C 1
ATOM 1290 O O . LYS A 1 172 ? -12.599 -14.606 7.420 1.00 94.38 172 LYS A O 1
ATOM 1295 N N . CYS A 1 173 ? -13.504 -12.569 7.182 1.00 95.56 173 CYS A N 1
ATOM 1296 C CA . CYS A 1 173 ? -12.273 -11.814 7.389 1.00 95.56 173 CYS A CA 1
ATOM 1297 C C . CYS A 1 173 ? -12.456 -10.831 8.543 1.00 95.56 173 CYS A C 1
ATOM 1299 O O . CYS A 1 173 ? -13.457 -10.126 8.609 1.00 95.56 173 CYS A O 1
ATOM 1301 N N . THR A 1 174 ? -11.467 -10.733 9.431 1.00 96.88 174 THR A N 1
ATOM 1302 C CA . THR A 1 174 ? -11.429 -9.640 10.416 1.00 96.88 174 THR A CA 1
ATOM 1303 C C . THR A 1 174 ? -10.728 -8.409 9.850 1.00 96.88 174 THR A C 1
ATOM 1305 O O . THR A 1 174 ? -11.011 -7.289 10.273 1.00 96.88 174 THR A O 1
ATOM 1308 N N . HIS A 1 175 ? -9.827 -8.616 8.883 1.00 98.50 175 HIS A N 1
ATOM 1309 C CA . HIS A 1 175 ? -9.129 -7.561 8.156 1.00 98.50 175 HIS A CA 1
ATOM 1310 C C . HIS A 1 175 ? -9.169 -7.848 6.654 1.00 98.50 175 HIS A C 1
ATOM 1312 O O . HIS A 1 175 ? -8.947 -8.985 6.235 1.00 98.50 175 HIS A O 1
ATOM 1318 N N . ILE A 1 176 ? -9.399 -6.817 5.849 1.00 98.81 176 ILE A N 1
ATOM 1319 C CA . ILE A 1 176 ? -9.233 -6.851 4.395 1.00 98.81 176 ILE A CA 1
ATOM 1320 C C . ILE A 1 176 ? -8.092 -5.907 4.032 1.00 98.81 176 ILE A C 1
ATOM 1322 O O . ILE A 1 176 ? -8.073 -4.758 4.468 1.00 98.81 176 ILE A O 1
ATOM 1326 N N . ILE A 1 177 ? -7.153 -6.386 3.225 1.00 98.94 177 ILE A N 1
ATOM 1327 C CA . ILE A 1 177 ? -6.045 -5.593 2.699 1.00 98.94 177 ILE A CA 1
ATOM 1328 C C . ILE A 1 177 ? -6.248 -5.443 1.193 1.00 98.94 177 ILE A C 1
ATOM 1330 O O . ILE A 1 177 ? -6.239 -6.428 0.456 1.00 98.94 177 ILE A O 1
ATOM 1334 N N . TYR A 1 178 ? -6.478 -4.214 0.737 1.00 98.88 178 TYR A N 1
ATOM 1335 C CA . TYR A 1 178 ? -6.629 -3.892 -0.677 1.00 98.88 178 TYR A CA 1
ATOM 1336 C C . TYR A 1 178 ? -5.253 -3.853 -1.344 1.00 98.88 178 TYR A C 1
ATOM 1338 O O . TYR A 1 178 ? -4.400 -3.066 -0.951 1.00 98.88 178 TYR A O 1
ATOM 1346 N N . ALA A 1 179 ? -5.049 -4.663 -2.376 1.00 98.56 179 ALA A N 1
ATOM 1347 C CA . ALA A 1 179 ? -3.816 -4.739 -3.144 1.00 98.56 179 ALA A CA 1
ATOM 1348 C C . ALA A 1 179 ? -4.038 -4.184 -4.566 1.00 98.56 179 ALA A C 1
ATOM 1350 O O . ALA A 1 179 ? -4.907 -4.685 -5.285 1.00 98.56 179 ALA A O 1
ATOM 1351 N N . PHE A 1 180 ? -3.300 -3.172 -5.031 1.00 98.50 180 PHE A N 1
ATOM 1352 C CA . PHE A 1 180 ? -2.273 -2.374 -4.338 1.00 98.50 180 PHE A CA 1
ATOM 1353 C C . PHE A 1 180 ? -2.394 -0.891 -4.716 1.00 98.50 180 PHE A C 1
ATOM 1355 O O . PHE A 1 180 ? -2.849 -0.565 -5.811 1.00 98.50 180 PHE A O 1
ATOM 1362 N N . ALA A 1 181 ? -1.954 -0.007 -3.822 1.00 98.31 181 ALA A N 1
ATOM 1363 C CA . ALA A 1 181 ? -1.486 1.330 -4.183 1.00 98.31 181 ALA A CA 1
ATOM 1364 C C . ALA A 1 181 ? 0.023 1.287 -4.494 1.00 98.31 181 ALA A C 1
ATOM 1366 O O . ALA A 1 181 ? 0.734 0.373 -4.067 1.00 98.31 181 ALA A O 1
ATOM 1367 N N . THR A 1 182 ? 0.528 2.286 -5.216 1.00 96.56 182 THR A N 1
ATOM 1368 C CA . THR A 1 182 ? 1.950 2.394 -5.590 1.00 96.56 182 THR A CA 1
ATOM 1369 C C . THR A 1 182 ? 2.544 3.719 -5.124 1.00 96.56 182 THR A C 1
ATOM 1371 O O . THR A 1 182 ? 1.823 4.650 -4.768 1.00 96.56 182 THR A O 1
ATOM 1374 N N . MET A 1 183 ? 3.875 3.831 -5.110 1.00 96.44 183 MET A N 1
ATOM 1375 C CA . MET A 1 183 ? 4.552 5.113 -4.878 1.00 96.44 183 MET A CA 1
ATOM 1376 C C . MET A 1 183 ? 4.900 5.785 -6.208 1.00 96.44 183 MET A C 1
ATOM 1378 O O . MET A 1 183 ? 5.582 5.194 -7.043 1.00 96.44 183 MET A O 1
ATOM 1382 N N . ASN A 1 184 ? 4.518 7.040 -6.406 1.00 96.56 184 ASN A N 1
ATOM 1383 C CA . ASN A 1 184 ? 4.912 7.789 -7.592 1.00 96.56 184 ASN A CA 1
ATOM 1384 C C . ASN A 1 184 ? 6.437 8.015 -7.613 1.00 96.56 184 ASN A C 1
ATOM 1386 O O . ASN A 1 184 ? 7.012 8.531 -6.655 1.00 96.56 184 ASN A O 1
ATOM 1390 N N . ALA A 1 185 ? 7.104 7.674 -8.716 1.00 92.81 185 ALA A N 1
ATOM 1391 C CA . ALA A 1 185 ? 8.569 7.675 -8.800 1.00 92.81 185 ALA A CA 1
ATOM 1392 C C . ALA A 1 185 ? 9.226 9.071 -8.779 1.00 92.81 185 ALA A C 1
ATOM 1394 O O . ALA A 1 185 ? 10.435 9.179 -8.567 1.00 92.81 185 ALA A O 1
ATOM 1395 N N . THR A 1 186 ? 8.452 10.132 -9.019 1.00 92.06 186 THR A N 1
ATOM 1396 C CA . THR A 1 186 ? 8.953 11.513 -9.068 1.00 92.06 186 THR A CA 1
ATOM 1397 C C . THR A 1 186 ? 8.572 12.285 -7.816 1.00 92.06 186 THR A C 1
ATOM 1399 O O . THR A 1 186 ? 9.422 12.922 -7.201 1.00 92.06 186 THR A O 1
ATOM 1402 N N . SER A 1 187 ? 7.296 12.231 -7.435 1.00 95.62 187 SER A N 1
ATOM 1403 C CA . SER A 1 187 ? 6.785 12.972 -6.280 1.00 95.62 187 SER A CA 1
ATOM 1404 C C . SER A 1 187 ? 6.947 12.227 -4.958 1.00 95.62 187 SER A C 1
ATOM 1406 O O . SER A 1 187 ? 6.827 12.859 -3.914 1.00 95.62 187 SER A O 1
ATOM 1408 N N . TYR A 1 188 ? 7.206 10.913 -4.985 1.00 96.69 188 TYR A N 1
ATOM 1409 C CA . TYR A 1 188 ? 7.281 10.044 -3.802 1.00 96.69 188 TYR A CA 1
ATOM 1410 C C . TYR A 1 188 ? 5.997 10.029 -2.967 1.00 96.69 188 TYR A C 1
ATOM 1412 O O . TYR A 1 188 ? 6.012 9.665 -1.797 1.00 96.69 188 TYR A O 1
ATOM 1420 N N . LYS A 1 189 ? 4.872 10.410 -3.576 1.00 98.50 189 LYS A N 1
ATOM 1421 C CA . LYS A 1 189 ? 3.547 10.323 -2.970 1.00 98.50 189 LYS A CA 1
ATOM 1422 C C . LYS A 1 189 ? 2.885 8.999 -3.311 1.00 98.50 189 LYS A C 1
ATOM 1424 O O . LYS A 1 189 ? 3.136 8.433 -4.375 1.00 98.50 189 LYS A O 1
ATOM 1429 N N . LEU A 1 190 ? 2.008 8.542 -2.429 1.00 97.88 190 LEU A N 1
ATOM 1430 C CA . LEU A 1 190 ? 1.142 7.406 -2.692 1.00 97.88 190 LEU A CA 1
ATOM 1431 C C . LEU A 1 190 ? 0.146 7.726 -3.819 1.00 97.88 190 LEU A C 1
ATOM 1433 O O . LEU A 1 190 ? -0.453 8.804 -3.842 1.00 97.88 190 LEU A O 1
ATOM 1437 N N . GLU A 1 191 ? -0.037 6.792 -4.748 1.00 96.25 191 GLU A N 1
ATOM 1438 C CA . GLU A 1 191 ? -0.945 6.912 -5.888 1.00 96.25 191 GLU A CA 1
ATOM 1439 C C . GLU A 1 191 ? -1.771 5.633 -6.099 1.00 96.25 191 GLU A C 1
ATOM 1441 O O . GLU A 1 191 ? -1.457 4.562 -5.577 1.00 96.25 191 GLU A O 1
ATOM 1446 N N . MET A 1 192 ? -2.869 5.769 -6.848 1.00 95.69 192 MET A N 1
ATOM 1447 C CA . MET A 1 192 ? -3.726 4.639 -7.219 1.00 95.69 192 MET A CA 1
ATOM 1448 C C . MET A 1 192 ? -2.950 3.653 -8.092 1.00 95.69 192 MET A C 1
ATOM 1450 O O . MET A 1 192 ? -2.319 4.078 -9.059 1.00 95.69 192 MET A O 1
ATOM 1454 N N . GLY A 1 193 ? -3.046 2.355 -7.796 1.00 93.12 193 GLY A N 1
ATOM 1455 C CA . GLY A 1 193 ? -2.407 1.323 -8.615 1.00 93.12 193 GLY A CA 1
ATOM 1456 C C . GLY A 1 193 ? -3.067 1.195 -9.988 1.00 93.12 193 GLY A C 1
ATOM 1457 O O . GLY A 1 193 ? -2.381 1.128 -11.008 1.00 93.12 193 GLY A O 1
ATOM 1458 N N . ASP A 1 194 ? -4.402 1.223 -10.029 1.00 94.88 194 ASP A N 1
ATOM 1459 C CA . ASP A 1 194 ? -5.185 1.295 -11.262 1.00 94.88 194 ASP A CA 1
ATOM 1460 C C . ASP A 1 194 ? -6.331 2.306 -11.089 1.00 94.88 194 ASP A C 1
ATOM 1462 O O . ASP A 1 194 ? -7.389 1.952 -10.561 1.00 94.88 194 ASP A O 1
ATOM 1466 N N . PRO A 1 195 ? -6.174 3.560 -11.559 1.00 94.00 195 PRO A N 1
ATOM 1467 C CA . PRO A 1 195 ? -7.196 4.596 -11.411 1.00 94.00 195 PRO A CA 1
ATOM 1468 C C . PRO A 1 195 ? -8.582 4.217 -11.951 1.00 94.00 195 PRO A C 1
ATOM 1470 O O . PRO A 1 195 ? -9.578 4.743 -11.459 1.00 94.00 195 PRO A O 1
ATOM 1473 N N . TRP A 1 196 ? -8.670 3.310 -12.934 1.00 94.75 196 TRP A N 1
ATOM 1474 C CA . TRP A 1 196 ? -9.955 2.862 -13.471 1.00 94.75 196 TRP A CA 1
ATOM 1475 C C . TRP A 1 196 ? -10.659 1.871 -12.541 1.00 94.75 196 TRP A C 1
ATOM 1477 O O . TRP A 1 196 ? -11.875 1.947 -12.378 1.00 94.75 196 TRP A O 1
ATOM 1487 N N . ILE A 1 197 ? -9.940 0.942 -11.909 1.00 95.88 197 ILE A N 1
ATOM 1488 C CA . ILE A 1 197 ? -10.568 0.058 -10.914 1.00 95.88 197 ILE A CA 1
ATOM 1489 C C . ILE A 1 197 ? -10.820 0.819 -9.618 1.00 95.88 197 ILE A C 1
ATOM 1491 O O . ILE A 1 197 ? -11.899 0.720 -9.035 1.00 95.88 197 ILE A O 1
ATOM 1495 N N . ASP A 1 198 ? -9.816 1.555 -9.168 1.00 97.81 198 ASP A N 1
ATOM 1496 C CA . ASP A 1 198 ? -9.721 2.068 -7.812 1.00 97.81 198 ASP A CA 1
ATOM 1497 C C . ASP A 1 198 ? -10.544 3.346 -7.622 1.00 97.81 198 ASP A C 1
ATOM 1499 O O . ASP A 1 198 ? -11.230 3.510 -6.608 1.00 97.81 198 ASP A O 1
ATOM 1503 N N . GLY A 1 199 ? -10.472 4.233 -8.617 1.00 94.31 199 GLY A N 1
ATOM 1504 C CA . GLY A 1 199 ? -10.862 5.629 -8.515 1.00 94.31 199 GLY A CA 1
ATOM 1505 C C . GLY A 1 199 ? -12.361 5.916 -8.663 1.00 94.31 199 GLY A C 1
ATOM 1506 O O . GLY A 1 199 ? -13.158 5.051 -9.041 1.00 94.31 199 GLY A O 1
ATOM 1507 N N . PRO A 1 200 ? -12.752 7.173 -8.387 1.00 93.88 200 PRO A N 1
ATOM 1508 C CA . PRO A 1 200 ? -14.144 7.609 -8.318 1.00 93.88 200 PRO A CA 1
ATOM 1509 C C . PRO A 1 200 ? -14.791 7.717 -9.705 1.00 93.88 200 PRO A C 1
ATOM 1511 O O . PRO A 1 200 ? -16.003 7.547 -9.824 1.00 93.88 200 PRO A O 1
ATOM 1514 N N . ASP A 1 201 ? -13.977 7.941 -10.738 1.00 93.56 201 ASP A N 1
ATOM 1515 C CA . ASP A 1 201 ? -14.404 8.068 -12.136 1.00 93.56 201 ASP A CA 1
ATOM 1516 C C . ASP A 1 201 ? -14.495 6.710 -12.856 1.00 93.56 201 ASP A C 1
ATOM 1518 O O . ASP A 1 201 ? -14.864 6.643 -14.028 1.00 93.56 201 ASP A O 1
ATOM 1522 N N . GLY A 1 202 ? -14.141 5.623 -12.164 1.00 94.88 202 GLY A N 1
ATOM 1523 C CA . GLY A 1 202 ? -14.154 4.264 -12.690 1.00 94.88 202 GLY A CA 1
ATOM 1524 C C . GLY A 1 202 ? -15.056 3.331 -11.886 1.00 94.88 202 GLY A C 1
ATOM 1525 O O . GLY A 1 202 ? -16.230 3.610 -11.638 1.00 94.88 202 GLY A O 1
ATOM 1526 N N . LEU A 1 203 ? -14.521 2.180 -11.482 1.00 95.94 203 LEU A N 1
ATOM 1527 C CA . LEU A 1 203 ? -15.276 1.133 -10.791 1.00 95.94 203 LEU A CA 1
ATOM 1528 C C . LEU A 1 203 ? -15.398 1.347 -9.279 1.00 95.94 203 LEU A C 1
ATOM 1530 O O . LEU A 1 203 ? -16.108 0.563 -8.634 1.00 95.94 203 LEU A O 1
ATOM 1534 N N . LYS A 1 204 ? -14.779 2.398 -8.728 1.00 98.31 204 LYS A N 1
ATOM 1535 C CA . LYS A 1 204 ? -14.872 2.791 -7.314 1.00 98.31 204 LYS A CA 1
ATOM 1536 C C . LYS A 1 204 ? -14.450 1.681 -6.350 1.00 98.31 204 LYS A C 1
ATOM 1538 O O . LYS A 1 204 ? -15.104 1.438 -5.335 1.00 98.31 204 LYS A O 1
ATOM 1543 N N . GLY A 1 205 ? -13.390 0.955 -6.695 1.00 98.56 205 GLY A N 1
ATOM 1544 C CA . GLY A 1 205 ? -12.885 -0.183 -5.934 1.00 98.56 205 GLY A CA 1
ATOM 1545 C C . GLY A 1 205 ? -12.579 0.176 -4.484 1.00 98.56 205 GLY A C 1
ATOM 1546 O O . GLY A 1 205 ? -13.005 -0.550 -3.586 1.00 98.56 205 GLY A O 1
ATOM 1547 N N . TYR A 1 206 ? -11.927 1.318 -4.242 1.00 98.75 206 TYR A N 1
ATOM 1548 C CA . TYR A 1 206 ? -11.599 1.750 -2.882 1.00 98.75 206 TYR A CA 1
ATOM 1549 C C . TYR A 1 206 ? -12.844 1.998 -2.037 1.00 98.75 206 TYR A C 1
ATOM 1551 O O . TYR A 1 206 ? -12.975 1.383 -0.985 1.00 98.75 206 TYR A O 1
ATOM 1559 N N . GLU A 1 207 ? -13.783 2.814 -2.525 1.00 98.62 207 GLU A N 1
ATOM 1560 C CA . GLU A 1 207 ? -15.038 3.125 -1.823 1.00 98.62 207 GLU A CA 1
ATOM 1561 C C . GLU A 1 207 ? -15.826 1.851 -1.485 1.00 98.62 207 GLU A C 1
ATOM 1563 O O . GLU A 1 207 ? -16.296 1.665 -0.362 1.00 98.62 207 GLU A O 1
ATOM 1568 N N . LYS A 1 208 ? -15.924 0.922 -2.443 1.00 98.69 208 LYS A N 1
ATOM 1569 C CA . LYS A 1 208 ? -16.656 -0.336 -2.255 1.00 98.69 208 LYS A CA 1
ATOM 1570 C C . LYS A 1 208 ? -16.016 -1.242 -1.209 1.00 98.69 208 LYS A C 1
ATOM 1572 O O . LYS A 1 208 ? -16.738 -1.896 -0.462 1.00 98.69 208 LYS A O 1
ATOM 1577 N N . VAL A 1 209 ? -14.686 -1.309 -1.154 1.00 98.75 209 VAL A N 1
ATOM 1578 C CA . VAL A 1 209 ? -13.991 -2.163 -0.181 1.00 98.75 209 VAL A CA 1
ATOM 1579 C C . VAL A 1 209 ? -13.939 -1.498 1.198 1.00 98.75 209 VAL A C 1
ATOM 1581 O O . VAL A 1 209 ? -14.155 -2.169 2.205 1.00 98.75 209 VAL A O 1
ATOM 1584 N N . THR A 1 210 ? -13.742 -0.182 1.287 1.00 98.75 210 THR A N 1
ATOM 1585 C CA . THR A 1 210 ? -13.733 0.526 2.579 1.00 98.75 210 THR A CA 1
ATOM 1586 C C . THR A 1 210 ? -15.121 0.588 3.219 1.00 98.75 210 THR A C 1
ATOM 1588 O O . THR A 1 210 ? -15.223 0.635 4.445 1.00 98.75 210 THR A O 1
ATOM 1591 N N . ALA A 1 211 ? -16.200 0.438 2.444 1.00 98.44 211 ALA A N 1
ATOM 1592 C CA . ALA A 1 211 ? -17.553 0.265 2.976 1.00 98.44 211 ALA A CA 1
ATOM 1593 C C . ALA A 1 211 ? -17.712 -0.965 3.900 1.00 98.44 211 ALA A C 1
ATOM 1595 O O . ALA A 1 211 ? -18.592 -0.971 4.765 1.00 98.44 211 ALA A O 1
ATOM 1596 N N . PHE A 1 212 ? -16.847 -1.988 3.803 1.00 98.25 212 PHE A N 1
ATOM 1597 C CA . PHE A 1 212 ? -16.878 -3.137 4.723 1.00 98.25 212 PHE A CA 1
ATOM 1598 C C . PHE A 1 212 ? -16.548 -2.771 6.177 1.00 98.25 212 PHE A C 1
ATOM 1600 O O . PHE A 1 212 ? -16.904 -3.526 7.084 1.00 98.25 212 PHE A O 1
ATOM 1607 N N . ARG A 1 213 ? -15.983 -1.583 6.428 1.00 97.94 213 ARG A N 1
ATOM 1608 C CA . ARG A 1 213 ? -15.773 -1.048 7.783 1.00 97.94 213 ARG A CA 1
ATOM 1609 C C . ARG A 1 213 ? -17.065 -0.929 8.581 1.00 97.94 213 ARG A C 1
ATOM 1611 O O . ARG A 1 213 ? -17.071 -1.211 9.777 1.00 97.94 213 ARG A O 1
ATOM 1618 N N . ALA A 1 214 ? -18.180 -0.615 7.918 1.00 97.19 214 ALA A N 1
ATOM 1619 C CA . ALA A 1 214 ? -19.500 -0.572 8.549 1.00 97.19 214 ALA A CA 1
ATOM 1620 C C . ALA A 1 214 ? -19.968 -1.946 9.071 1.00 97.19 214 ALA A C 1
ATOM 1622 O O . ALA A 1 214 ? -20.870 -2.014 9.900 1.00 97.19 214 ALA A O 1
ATOM 1623 N N . LYS A 1 215 ? -19.344 -3.042 8.618 1.00 95.56 215 LYS A N 1
ATOM 1624 C CA . LYS A 1 215 ? -19.605 -4.416 9.076 1.00 95.56 215 LYS A CA 1
ATOM 1625 C C . LYS A 1 215 ? -18.625 -4.882 10.162 1.00 95.56 215 LYS A C 1
ATOM 1627 O O . LYS A 1 215 ? -18.590 -6.065 10.479 1.00 95.56 215 LYS A O 1
ATOM 1632 N N . GLY A 1 216 ? -17.812 -3.976 10.711 1.00 94.44 216 GLY A N 1
ATOM 1633 C CA . GLY A 1 216 ? -16.836 -4.276 11.764 1.00 94.44 216 GLY A CA 1
ATOM 1634 C C . GLY A 1 216 ? -15.497 -4.836 11.269 1.00 94.44 216 GLY A C 1
ATOM 1635 O O . GLY A 1 216 ? -14.644 -5.166 12.091 1.00 94.44 216 GLY A O 1
ATOM 1636 N N . VAL A 1 217 ? -15.284 -4.921 9.951 1.00 96.44 217 VAL A N 1
ATOM 1637 C CA . VAL A 1 217 ? -14.021 -5.381 9.348 1.00 96.44 217 VAL A CA 1
ATOM 1638 C C . VAL A 1 217 ? -13.033 -4.219 9.266 1.00 96.44 217 VAL A C 1
ATOM 1640 O O . VAL A 1 217 ? -13.402 -3.123 8.852 1.00 96.44 217 VAL A O 1
ATOM 1643 N N . LYS A 1 218 ? -11.764 -4.435 9.620 1.00 98.44 218 LYS A N 1
ATOM 1644 C CA . LYS A 1 218 ? -10.713 -3.430 9.394 1.00 98.44 218 LYS A CA 1
ATOM 1645 C C . LYS A 1 218 ? -10.249 -3.469 7.946 1.00 98.44 218 LYS A C 1
ATOM 1647 O O . LYS A 1 218 ? -9.988 -4.548 7.425 1.00 98.44 218 LYS A O 1
ATOM 1652 N N . VAL A 1 219 ? -10.122 -2.316 7.299 1.00 98.81 219 VAL A N 1
ATOM 1653 C CA . VAL A 1 219 ? -9.754 -2.257 5.877 1.00 98.81 219 VAL A CA 1
ATOM 1654 C C . VAL A 1 219 ? -8.492 -1.427 5.692 1.00 98.81 219 VAL A C 1
ATOM 1656 O O . VAL A 1 219 ? -8.481 -0.245 6.020 1.00 98.81 219 VAL A O 1
ATOM 1659 N N . LEU A 1 220 ? -7.431 -2.033 5.165 1.00 98.88 220 LEU A N 1
ATOM 1660 C CA . LEU A 1 220 ? -6.138 -1.390 4.928 1.00 98.88 220 LEU A CA 1
ATOM 1661 C C . LEU A 1 220 ? -5.838 -1.335 3.427 1.00 98.88 220 LEU A C 1
ATOM 1663 O O . LEU A 1 220 ? -6.364 -2.138 2.655 1.00 98.88 220 LEU A O 1
ATOM 1667 N N . ILE A 1 221 ? -4.974 -0.406 3.023 1.00 98.94 221 ILE A N 1
ATOM 1668 C CA . ILE A 1 221 ? -4.392 -0.357 1.676 1.00 98.94 221 ILE A CA 1
ATOM 1669 C C . ILE A 1 221 ? -2.957 -0.882 1.732 1.00 98.94 221 ILE A C 1
ATOM 1671 O O . ILE A 1 221 ? -2.149 -0.367 2.504 1.00 98.94 221 ILE A O 1
ATOM 1675 N N . ALA A 1 222 ? -2.639 -1.898 0.932 1.00 98.88 222 ALA A N 1
ATOM 1676 C CA . ALA A 1 222 ? -1.265 -2.344 0.753 1.00 98.88 222 ALA A CA 1
ATOM 1677 C C . ALA A 1 222 ? -0.539 -1.474 -0.273 1.00 98.88 222 ALA A C 1
ATOM 1679 O O . ALA A 1 222 ? -1.099 -1.134 -1.320 1.00 98.88 222 ALA A O 1
ATOM 1680 N N . VAL A 1 223 ? 0.714 -1.141 0.027 1.00 98.62 223 VAL A N 1
ATOM 1681 C CA . VAL A 1 223 ? 1.586 -0.333 -0.827 1.00 98.62 223 VAL A CA 1
ATOM 1682 C C . VAL A 1 223 ? 2.799 -1.147 -1.243 1.00 98.62 223 VAL A C 1
ATOM 1684 O O . VAL A 1 223 ? 3.552 -1.603 -0.385 1.00 98.62 223 VAL A O 1
ATOM 1687 N N . GLY A 1 224 ? 3.016 -1.258 -2.554 1.00 96.12 224 GLY A N 1
ATOM 1688 C CA . GLY A 1 224 ? 4.142 -1.987 -3.128 1.00 96.12 224 GLY A CA 1
ATOM 1689 C C . GLY A 1 224 ? 3.690 -3.224 -3.900 1.00 96.12 224 GLY A C 1
ATOM 1690 O O . GLY A 1 224 ? 3.129 -3.112 -4.992 1.00 96.12 224 GLY A O 1
ATOM 1691 N N . GLY A 1 225 ? 3.978 -4.394 -3.343 1.00 95.00 225 GLY A N 1
ATOM 1692 C CA . GLY A 1 225 ? 3.905 -5.694 -3.991 1.00 95.00 225 GLY A CA 1
ATOM 1693 C C . GLY A 1 225 ? 5.104 -5.952 -4.907 1.00 95.00 225 GLY A C 1
ATOM 1694 O O . GLY A 1 225 ? 5.865 -5.045 -5.271 1.00 95.00 225 GLY A O 1
ATOM 1695 N N . TRP A 1 226 ? 5.256 -7.208 -5.322 1.00 90.00 226 TRP A N 1
ATOM 1696 C CA . TRP A 1 226 ? 6.371 -7.686 -6.144 1.00 90.00 226 TRP A CA 1
ATOM 1697 C C . TRP A 1 226 ? 6.732 -6.788 -7.339 1.00 90.00 226 TRP A C 1
ATOM 1699 O O . TRP A 1 226 ? 7.904 -6.501 -7.567 1.00 90.00 226 TRP A O 1
ATOM 1709 N N . VAL A 1 227 ? 5.750 -6.330 -8.124 1.00 86.38 227 VAL A N 1
ATOM 1710 C CA . VAL A 1 227 ? 6.019 -5.542 -9.345 1.00 86.38 227 VAL A CA 1
ATOM 1711 C C . VAL A 1 227 ? 6.564 -4.151 -9.014 1.00 86.38 227 VAL A C 1
ATOM 1713 O O . VAL A 1 227 ? 7.516 -3.701 -9.647 1.00 86.38 227 VAL A O 1
ATOM 1716 N N . ASP A 1 228 ? 5.981 -3.468 -8.028 1.00 88.75 228 ASP A N 1
ATOM 1717 C CA . ASP A 1 228 ? 6.376 -2.102 -7.667 1.00 88.75 228 ASP A CA 1
ATOM 1718 C C . ASP A 1 228 ? 7.735 -2.057 -6.956 1.00 88.75 228 ASP A C 1
ATOM 1720 O O . ASP A 1 228 ? 8.509 -1.110 -7.125 1.00 88.75 228 ASP A O 1
ATOM 1724 N N . SER A 1 229 ? 8.037 -3.113 -6.198 1.00 89.50 229 SER A N 1
ATOM 1725 C CA . SER A 1 229 ? 9.261 -3.250 -5.403 1.00 89.50 229 SER A CA 1
ATOM 1726 C C . SER A 1 229 ? 10.534 -3.336 -6.249 1.00 89.50 229 SER A C 1
ATOM 1728 O O . SER A 1 229 ? 11.616 -3.017 -5.764 1.00 89.50 229 SER A O 1
ATOM 1730 N N . GLY A 1 230 ? 10.413 -3.659 -7.541 1.00 84.50 230 GLY A N 1
ATOM 1731 C CA . GLY A 1 230 ? 11.553 -3.701 -8.466 1.00 84.50 230 GLY A CA 1
ATOM 1732 C C . GLY A 1 230 ? 12.032 -2.329 -8.921 1.00 84.50 230 GLY A C 1
ATOM 1733 O O . GLY A 1 230 ? 13.051 -2.210 -9.604 1.00 84.50 230 GLY A O 1
ATOM 1734 N N . HIS A 1 231 ? 11.303 -1.271 -8.573 1.00 84.75 231 HIS A N 1
ATOM 1735 C CA . HIS A 1 231 ? 11.650 0.080 -8.968 1.00 84.75 231 HIS A CA 1
ATOM 1736 C C . HIS A 1 231 ? 12.640 0.710 -7.968 1.00 84.75 231 HIS A C 1
ATOM 1738 O O . HIS A 1 231 ? 12.348 0.769 -6.773 1.00 84.75 231 HIS A O 1
ATOM 1744 N N . PRO A 1 232 ? 13.735 1.360 -8.423 1.00 86.69 232 PRO A N 1
ATOM 1745 C CA . PRO A 1 232 ? 14.727 2.003 -7.539 1.00 86.69 232 PRO A CA 1
ATOM 1746 C C . PRO A 1 232 ? 14.196 3.170 -6.679 1.00 86.69 232 PRO A C 1
ATOM 1748 O O . PRO A 1 232 ? 14.929 3.736 -5.869 1.00 86.69 232 PRO A O 1
ATOM 1751 N N . LYS A 1 233 ? 12.922 3.553 -6.839 1.00 91.12 233 LYS A N 1
ATOM 1752 C CA . LYS A 1 233 ? 12.289 4.660 -6.109 1.00 91.12 233 LYS A CA 1
ATOM 1753 C C . LYS A 1 233 ? 12.217 4.385 -4.609 1.00 91.12 233 LYS A C 1
ATOM 1755 O O . LYS A 1 233 ? 12.308 5.328 -3.833 1.00 91.12 233 LYS A O 1
ATOM 1760 N N . TRP A 1 234 ? 12.111 3.117 -4.211 1.00 92.31 234 TRP A N 1
ATOM 1761 C CA . TRP A 1 234 ? 12.127 2.700 -2.811 1.00 92.31 234 TRP A CA 1
ATOM 1762 C C . TRP A 1 234 ? 13.465 3.048 -2.160 1.00 92.31 234 TRP A C 1
ATOM 1764 O O . TRP A 1 234 ? 13.503 3.855 -1.232 1.00 92.31 234 TRP A O 1
ATOM 1774 N N . GLY A 1 235 ? 14.574 2.583 -2.739 1.00 89.75 235 GLY A N 1
ATOM 1775 C CA . GLY A 1 235 ? 15.920 2.955 -2.300 1.00 89.75 235 GLY A CA 1
ATOM 1776 C C . GLY A 1 235 ? 16.173 4.468 -2.307 1.00 89.75 235 GLY A C 1
ATOM 1777 O O . GLY A 1 235 ? 16.803 4.993 -1.389 1.00 89.75 235 GLY A O 1
ATOM 1778 N N . HIS A 1 236 ? 15.661 5.204 -3.302 1.00 91.88 236 HIS A N 1
ATOM 1779 C CA . HIS A 1 236 ? 15.767 6.671 -3.335 1.00 91.88 236 HIS A CA 1
ATOM 1780 C C . HIS A 1 236 ? 14.981 7.358 -2.211 1.00 91.88 236 HIS A C 1
ATOM 1782 O O . HIS A 1 236 ? 15.465 8.342 -1.654 1.00 91.88 236 HIS A O 1
ATOM 1788 N N . MET A 1 237 ? 13.792 6.852 -1.883 1.00 94.25 237 MET A N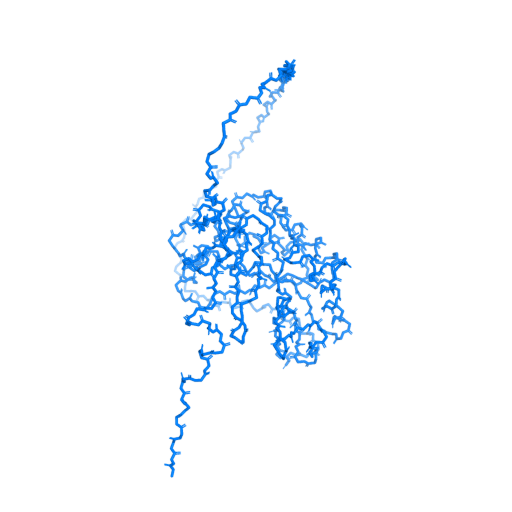 1
ATOM 1789 C CA . MET A 1 237 ? 12.968 7.352 -0.785 1.00 94.25 237 MET A CA 1
ATOM 1790 C C . MET A 1 237 ? 13.639 7.090 0.569 1.00 94.25 237 MET A C 1
ATOM 1792 O O . MET A 1 237 ? 13.712 7.996 1.393 1.00 94.25 237 MET A O 1
ATOM 1796 N N . PHE A 1 238 ? 14.236 5.910 0.764 1.00 90.94 238 PHE A N 1
ATOM 1797 C CA . PHE A 1 238 ? 14.972 5.576 1.989 1.00 90.94 238 PHE A CA 1
ATOM 1798 C C . PHE A 1 238 ? 16.226 6.428 2.215 1.00 90.94 238 PHE A C 1
ATOM 1800 O O . PHE A 1 238 ? 16.595 6.688 3.359 1.00 90.94 238 PHE A O 1
ATOM 1807 N N . LYS A 1 239 ? 16.877 6.876 1.136 1.00 86.81 239 LYS A N 1
ATOM 1808 C CA . LYS A 1 239 ? 18.106 7.687 1.183 1.00 86.81 239 LYS A CA 1
ATOM 1809 C C . LYS A 1 239 ? 17.866 9.173 1.458 1.00 86.81 239 LYS A C 1
ATOM 1811 O O . LYS A 1 239 ? 18.826 9.882 1.746 1.00 86.81 239 LYS A O 1
ATOM 1816 N N . ASP A 1 240 ? 16.631 9.656 1.344 1.00 89.25 240 ASP A N 1
ATOM 1817 C CA . ASP A 1 240 ? 16.321 11.085 1.397 1.00 89.25 240 ASP A CA 1
ATOM 1818 C C . ASP A 1 240 ? 15.201 11.373 2.412 1.00 89.25 240 ASP A C 1
ATOM 1820 O O . ASP A 1 240 ? 14.044 11.006 2.178 1.00 89.25 240 ASP A O 1
ATOM 1824 N N . PRO A 1 241 ? 15.501 12.067 3.526 1.00 85.69 241 PRO A N 1
ATOM 1825 C CA . PRO A 1 241 ? 14.518 12.329 4.571 1.00 85.69 241 PRO A CA 1
ATOM 1826 C C . PRO A 1 241 ? 13.333 13.184 4.094 1.00 85.69 241 PRO A C 1
ATOM 1828 O O . PRO A 1 241 ? 12.234 13.028 4.624 1.00 85.69 241 PRO A O 1
ATOM 1831 N N . TYR A 1 242 ? 13.498 14.043 3.081 1.00 90.81 242 TYR A N 1
ATOM 1832 C CA . TYR A 1 242 ? 12.391 14.838 2.538 1.00 90.81 242 TYR A CA 1
ATOM 1833 C C . TYR A 1 242 ? 11.441 13.981 1.700 1.00 90.81 242 TYR A C 1
ATOM 1835 O O . TYR A 1 242 ? 10.220 14.139 1.784 1.00 90.81 242 TYR A O 1
ATOM 1843 N N . LYS A 1 243 ? 11.983 13.038 0.920 1.00 95.88 243 LYS A N 1
ATOM 1844 C CA . LYS A 1 243 ? 11.176 12.068 0.164 1.00 95.88 243 LYS A CA 1
ATOM 1845 C C . LYS A 1 243 ? 10.445 11.113 1.100 1.00 95.88 243 LYS A C 1
ATOM 1847 O O . LYS A 1 243 ? 9.253 10.891 0.921 1.00 95.88 243 LYS A O 1
ATOM 1852 N N . MET A 1 244 ? 11.138 10.615 2.124 1.00 94.50 244 MET A N 1
ATOM 1853 C CA . MET A 1 244 ? 10.555 9.804 3.194 1.00 94.50 244 MET A CA 1
ATOM 1854 C C . MET A 1 244 ? 9.380 10.525 3.863 1.00 94.50 244 MET A C 1
ATOM 1856 O O . MET A 1 244 ? 8.290 9.967 3.970 1.00 94.50 244 MET A O 1
ATOM 1860 N N . GLN A 1 245 ? 9.577 11.784 4.268 1.00 93.12 245 GLN A N 1
ATOM 1861 C CA . GLN A 1 245 ? 8.520 12.574 4.896 1.00 93.12 245 GLN A CA 1
ATOM 1862 C C . GLN A 1 245 ? 7.342 12.805 3.939 1.00 93.12 245 GLN A C 1
ATOM 1864 O O . GLN A 1 245 ? 6.193 12.633 4.335 1.00 93.12 245 GLN A O 1
ATOM 1869 N N . THR A 1 246 ? 7.620 13.102 2.666 1.00 97.88 246 THR A N 1
ATOM 1870 C CA . THR A 1 246 ? 6.588 13.251 1.626 1.00 97.88 246 THR A CA 1
ATOM 1871 C C . THR A 1 246 ? 5.759 11.976 1.464 1.00 97.88 246 THR A C 1
ATOM 1873 O O . THR A 1 246 ? 4.531 12.042 1.384 1.00 97.88 246 THR A O 1
ATOM 1876 N N . PHE A 1 247 ? 6.414 10.814 1.457 1.00 98.62 247 PHE A N 1
ATOM 1877 C CA . PHE A 1 247 ? 5.740 9.525 1.383 1.00 98.62 247 PHE A CA 1
ATOM 1878 C C . PHE A 1 247 ? 4.858 9.281 2.615 1.00 98.62 247 PHE A C 1
ATOM 1880 O O . PHE A 1 247 ? 3.671 8.992 2.458 1.00 98.62 247 PHE A O 1
ATOM 1887 N N . ILE A 1 248 ? 5.392 9.484 3.826 1.00 98.25 248 ILE A N 1
ATOM 1888 C CA . ILE A 1 248 ? 4.659 9.347 5.099 1.00 98.25 248 ILE A CA 1
ATOM 1889 C C . ILE A 1 248 ? 3.421 10.251 5.136 1.00 98.25 248 ILE A C 1
ATOM 1891 O O . ILE A 1 248 ? 2.329 9.789 5.475 1.00 98.25 248 ILE A O 1
ATOM 1895 N N . ASP A 1 249 ? 3.576 11.525 4.769 1.00 97.50 249 ASP A N 1
ATOM 1896 C CA . ASP A 1 249 ? 2.473 12.486 4.744 1.00 97.50 249 ASP A CA 1
ATOM 1897 C C . ASP A 1 249 ? 1.399 12.052 3.744 1.00 97.50 249 ASP A C 1
ATOM 1899 O O . ASP A 1 249 ? 0.219 11.974 4.090 1.00 97.50 249 ASP A O 1
ATOM 1903 N N . SER A 1 250 ? 1.817 11.654 2.540 1.00 98.81 250 SER A N 1
ATOM 1904 C CA . SER A 1 250 ? 0.888 11.187 1.512 1.00 98.81 250 SER A CA 1
ATOM 1905 C C . SER A 1 250 ? 0.148 9.904 1.898 1.00 98.81 250 SER A C 1
ATOM 1907 O O . SER A 1 250 ? -0.992 9.724 1.482 1.00 98.81 250 SER A O 1
ATOM 1909 N N . CYS A 1 251 ? 0.747 9.031 2.716 1.00 98.81 251 CYS A N 1
ATOM 1910 C CA . CYS A 1 251 ? 0.070 7.840 3.226 1.00 98.81 251 CYS A CA 1
ATOM 1911 C C . CYS A 1 251 ? -1.120 8.224 4.111 1.00 98.81 251 CYS A C 1
ATOM 1913 O O . CYS A 1 251 ? -2.208 7.678 3.926 1.00 98.81 251 CYS A O 1
ATOM 1915 N N . LEU A 1 252 ? -0.942 9.179 5.036 1.00 98.50 252 LEU A N 1
ATOM 1916 C CA . LEU A 1 252 ? -2.039 9.648 5.889 1.00 98.50 252 LEU A CA 1
ATOM 1917 C C . LEU A 1 252 ? -3.137 10.325 5.058 1.00 98.50 252 LEU A C 1
ATOM 1919 O O . LEU A 1 252 ? -4.321 10.040 5.261 1.00 98.50 252 LEU A O 1
ATOM 1923 N N . ASP A 1 253 ? -2.750 11.180 4.109 1.00 98.69 253 ASP A N 1
ATOM 1924 C CA . ASP A 1 253 ? -3.690 11.851 3.208 1.00 98.69 253 ASP A CA 1
ATOM 1925 C C . ASP A 1 253 ? -4.507 10.830 2.408 1.00 98.69 253 ASP A C 1
ATOM 1927 O O . ASP A 1 253 ? -5.728 10.941 2.302 1.00 98.69 253 ASP A O 1
ATOM 1931 N N . PHE A 1 254 ? -3.850 9.796 1.880 1.00 98.81 254 PHE A N 1
ATOM 1932 C CA . PHE A 1 254 ? -4.481 8.774 1.054 1.00 98.81 254 PHE A CA 1
ATOM 1933 C C . PHE A 1 254 ? -5.463 7.908 1.847 1.00 98.81 254 PHE A C 1
ATOM 1935 O O . PHE A 1 254 ? -6.603 7.732 1.412 1.00 98.81 254 PHE A O 1
ATOM 1942 N N . ILE A 1 255 ? -5.066 7.394 3.020 1.00 98.75 255 ILE A N 1
ATOM 1943 C CA . ILE A 1 255 ? -5.979 6.580 3.839 1.00 98.75 255 ILE A CA 1
ATOM 1944 C C . ILE A 1 255 ? -7.164 7.403 4.340 1.00 98.75 255 ILE A C 1
ATOM 1946 O O . ILE A 1 255 ? -8.281 6.893 4.389 1.00 98.75 255 ILE A O 1
ATOM 1950 N N . THR A 1 256 ? -6.945 8.687 4.640 1.00 98.44 256 THR A N 1
ATOM 1951 C CA . THR A 1 256 ? -8.010 9.606 5.057 1.00 98.44 256 THR A CA 1
ATOM 1952 C C . THR A 1 256 ? -8.969 9.883 3.906 1.00 98.44 256 THR A C 1
ATOM 1954 O O . THR A 1 256 ? -10.180 9.781 4.084 1.00 98.44 256 THR A O 1
ATOM 1957 N N . LYS A 1 257 ? -8.441 10.167 2.709 1.00 98.38 257 LYS A N 1
ATOM 1958 C CA . LYS A 1 257 ? -9.233 10.452 1.508 1.00 98.38 257 LYS A CA 1
ATOM 1959 C C . LYS A 1 257 ? -10.144 9.292 1.114 1.00 98.38 257 LYS A C 1
ATOM 1961 O O . LYS A 1 257 ? -11.285 9.524 0.732 1.00 98.38 257 LYS A O 1
ATOM 1966 N N . TRP A 1 258 ? -9.640 8.061 1.179 1.00 98.44 258 TRP A N 1
ATOM 1967 C CA . TRP A 1 258 ? -10.362 6.883 0.685 1.00 98.44 258 TRP A CA 1
ATOM 1968 C C . TRP A 1 258 ? -11.042 6.057 1.783 1.00 98.44 258 TRP A C 1
ATOM 1970 O O . TRP A 1 258 ? -11.752 5.099 1.481 1.00 98.44 258 TRP A O 1
ATOM 1980 N N . GLY A 1 259 ? -10.877 6.441 3.051 1.00 98.19 259 GLY A N 1
ATOM 1981 C CA . GLY A 1 259 ? -11.566 5.823 4.183 1.00 98.19 259 GLY A CA 1
ATOM 1982 C C . GLY A 1 259 ? -10.957 4.502 4.662 1.00 98.19 259 GLY A C 1
ATOM 1983 O O . GLY A 1 259 ? -11.689 3.662 5.184 1.00 98.19 259 GLY A O 1
ATOM 1984 N N . PHE A 1 260 ? -9.647 4.307 4.500 1.00 98.81 260 PHE A N 1
ATOM 1985 C CA . PHE A 1 260 ? -8.922 3.146 5.029 1.00 98.81 260 PHE A CA 1
ATOM 1986 C C . PHE A 1 260 ? -8.575 3.321 6.521 1.00 98.81 260 PHE A C 1
ATOM 1988 O O . PHE A 1 260 ? -8.314 4.426 6.995 1.00 98.81 260 PHE A O 1
ATOM 1995 N N . ASP A 1 261 ? -8.525 2.215 7.268 1.00 98.81 261 ASP A N 1
ATOM 1996 C CA . ASP A 1 261 ? -8.103 2.170 8.677 1.00 98.81 261 ASP A CA 1
ATOM 1997 C C . ASP A 1 261 ? -6.577 2.226 8.854 1.00 98.81 261 ASP A C 1
ATOM 1999 O O . ASP A 1 261 ? -6.092 2.420 9.970 1.00 98.81 261 ASP A O 1
ATOM 2003 N N . GLY A 1 262 ? -5.805 2.037 7.785 1.00 98.81 262 GLY A N 1
ATOM 2004 C CA . GLY A 1 262 ? -4.352 2.002 7.861 1.00 98.81 262 GLY A CA 1
ATOM 2005 C C . GLY A 1 262 ? -3.672 1.595 6.563 1.00 98.81 262 GLY A C 1
ATOM 2006 O O . GLY A 1 262 ? -4.327 1.392 5.538 1.00 98.81 262 GLY A O 1
ATOM 2007 N N . VAL A 1 263 ? -2.350 1.467 6.642 1.00 98.88 263 VAL A N 1
ATOM 2008 C CA . VAL A 1 263 ? -1.491 1.019 5.539 1.00 98.88 263 VAL A CA 1
ATOM 2009 C C . VAL A 1 263 ? -0.876 -0.336 5.860 1.00 98.88 263 VAL A C 1
ATOM 2011 O O . VAL A 1 263 ? -0.521 -0.607 7.009 1.00 98.88 263 VAL A O 1
ATOM 2014 N N . ASP A 1 264 ? -0.729 -1.160 4.831 1.00 98.94 264 ASP A N 1
ATOM 2015 C CA . ASP A 1 264 ? 0.100 -2.357 4.846 1.00 98.94 264 ASP A CA 1
ATOM 2016 C C . ASP A 1 264 ? 1.329 -2.121 3.952 1.00 98.94 264 ASP A C 1
ATOM 2018 O O . ASP A 1 264 ? 1.206 -1.715 2.795 1.00 98.94 264 ASP A O 1
ATOM 2022 N N . LEU A 1 265 ? 2.526 -2.265 4.515 1.00 98.69 265 LEU A N 1
ATOM 2023 C CA . LEU A 1 265 ? 3.781 -2.097 3.789 1.00 98.69 265 LEU A CA 1
ATOM 2024 C C . LEU A 1 265 ? 4.180 -3.425 3.149 1.00 98.69 265 LEU A C 1
ATOM 2026 O O . LEU A 1 265 ? 4.594 -4.344 3.852 1.00 98.69 265 LEU A O 1
ATOM 2030 N N . ASP A 1 266 ? 4.127 -3.483 1.823 1.00 98.38 266 ASP A N 1
ATOM 2031 C CA . ASP A 1 266 ? 4.494 -4.661 1.036 1.00 98.38 266 ASP A CA 1
ATOM 2032 C C . ASP A 1 266 ? 5.655 -4.318 0.087 1.00 98.38 266 ASP A C 1
ATOM 2034 O O . ASP A 1 266 ? 5.592 -4.519 -1.123 1.00 98.38 266 ASP A O 1
ATOM 2038 N N . TYR A 1 267 ? 6.715 -3.695 0.621 1.00 95.56 267 TYR A N 1
ATOM 2039 C CA . TYR A 1 267 ? 7.968 -3.539 -0.122 1.00 95.56 267 TYR A CA 1
ATOM 2040 C C . TYR A 1 267 ? 8.744 -4.853 -0.048 1.00 95.56 267 TYR A C 1
ATOM 2042 O O . TYR A 1 267 ? 9.135 -5.292 1.035 1.00 95.56 267 TYR A O 1
ATOM 2050 N N . GLU A 1 268 ? 8.984 -5.458 -1.206 1.00 93.19 268 GLU A N 1
ATOM 2051 C CA . GLU A 1 268 ? 9.566 -6.786 -1.352 1.00 93.19 268 GLU A CA 1
ATOM 2052 C C . GLU A 1 268 ? 10.949 -6.709 -2.015 1.00 93.19 268 GLU A C 1
ATOM 2054 O O . GLU A 1 268 ? 11.051 -6.759 -3.236 1.00 93.19 268 GLU A O 1
ATOM 2059 N N . TYR A 1 269 ? 12.060 -6.582 -1.290 1.00 90.94 269 TYR A N 1
ATOM 2060 C CA . TYR A 1 269 ? 12.204 -6.412 0.158 1.00 90.94 269 TYR A CA 1
ATOM 2061 C C . TYR A 1 269 ? 13.286 -5.360 0.449 1.00 90.94 269 TYR A C 1
ATOM 2063 O O . TYR A 1 269 ? 14.208 -5.225 -0.358 1.00 90.94 269 TYR A O 1
ATOM 2071 N N . PRO A 1 270 ? 13.261 -4.671 1.608 1.00 87.81 270 PRO A N 1
ATOM 2072 C CA . PRO A 1 270 ? 14.413 -3.896 2.065 1.00 87.81 270 PRO A CA 1
ATOM 2073 C C . PRO A 1 270 ? 15.693 -4.726 2.005 1.00 87.81 270 PRO A C 1
ATOM 2075 O O . PRO A 1 270 ? 15.694 -5.870 2.462 1.00 87.81 270 PRO A O 1
ATOM 2078 N N . THR A 1 271 ? 16.760 -4.163 1.430 1.00 86.19 271 THR A N 1
ATOM 2079 C CA . THR A 1 271 ? 18.063 -4.828 1.208 1.00 86.19 271 THR A CA 1
ATOM 2080 C C . THR A 1 271 ? 18.057 -5.898 0.104 1.00 86.19 271 THR A C 1
ATOM 2082 O O . THR A 1 271 ? 19.073 -6.095 -0.552 1.00 86.19 271 THR A O 1
ATOM 2085 N N . CYS A 1 272 ? 16.927 -6.560 -0.155 1.00 85.62 272 CYS A N 1
ATOM 2086 C CA . CYS A 1 272 ? 16.786 -7.570 -1.206 1.00 85.62 272 CYS A CA 1
ATOM 2087 C C . CYS A 1 272 ? 15.581 -7.275 -2.124 1.00 85.62 272 CYS A C 1
ATOM 2089 O O . CYS A 1 272 ? 14.613 -8.051 -2.115 1.00 85.62 272 CYS A O 1
ATOM 2091 N N . PRO A 1 273 ? 15.593 -6.185 -2.919 1.00 81.75 273 PRO A N 1
ATOM 2092 C CA . PRO A 1 273 ? 14.501 -5.874 -3.841 1.00 81.75 273 PRO A CA 1
ATOM 2093 C C . PRO A 1 273 ? 14.278 -7.042 -4.813 1.00 81.75 273 PRO A C 1
ATOM 2095 O O . PRO A 1 273 ? 15.222 -7.569 -5.402 1.00 81.75 273 PRO A O 1
ATOM 2098 N N . ASN A 1 274 ? 13.035 -7.505 -4.929 1.00 82.06 274 ASN A N 1
ATOM 2099 C CA . ASN A 1 274 ? 12.614 -8.708 -5.654 1.00 82.06 274 ASN A CA 1
ATOM 2100 C C . ASN A 1 274 ? 13.452 -9.950 -5.327 1.00 82.06 274 ASN A C 1
ATOM 2102 O O . ASN A 1 274 ? 13.798 -10.734 -6.213 1.00 82.06 274 ASN A O 1
ATOM 2106 N N . ALA A 1 275 ? 13.796 -10.118 -4.049 1.00 82.56 275 ALA A N 1
ATOM 2107 C CA . ALA A 1 275 ? 14.649 -11.194 -3.550 1.00 82.56 275 ALA A CA 1
ATOM 2108 C C . ALA A 1 275 ? 16.086 -11.202 -4.120 1.00 82.56 275 ALA A C 1
ATOM 2110 O O . ALA A 1 275 ? 16.804 -12.190 -3.959 1.00 82.56 275 ALA A O 1
ATOM 2111 N N . ASN A 1 276 ? 16.539 -10.112 -4.749 1.00 82.94 276 ASN A N 1
ATOM 2112 C CA . ASN A 1 276 ? 17.923 -9.957 -5.180 1.00 82.94 276 ASN A CA 1
ATOM 2113 C C . ASN A 1 276 ? 18.765 -9.312 -4.072 1.00 82.94 276 ASN A C 1
ATOM 2115 O O . ASN A 1 276 ? 18.809 -8.092 -3.950 1.00 82.94 276 ASN A O 1
ATOM 2119 N N . CYS A 1 277 ? 19.463 -10.139 -3.295 1.00 81.81 277 CYS A N 1
ATOM 2120 C CA . CYS A 1 277 ? 20.312 -9.689 -2.187 1.00 81.81 277 CYS A CA 1
ATOM 2121 C C . CYS A 1 277 ? 21.731 -9.258 -2.604 1.00 81.81 277 CYS A C 1
ATOM 2123 O O . CYS A 1 277 ? 22.549 -8.944 -1.749 1.00 81.81 277 CYS A O 1
ATOM 2125 N N . ASN A 1 278 ? 22.046 -9.190 -3.904 1.00 78.06 278 ASN A N 1
ATOM 2126 C CA . ASN A 1 278 ? 23.327 -8.643 -4.387 1.00 78.06 278 ASN A CA 1
ATOM 2127 C C . ASN A 1 278 ? 23.333 -7.103 -4.405 1.00 78.06 278 ASN A C 1
ATOM 2129 O O . ASN A 1 278 ? 23.996 -6.476 -5.233 1.00 78.06 278 ASN A O 1
ATOM 2133 N N . PHE A 1 279 ? 22.537 -6.494 -3.532 1.00 67.94 279 PHE A N 1
ATOM 2134 C CA . PHE A 1 279 ? 22.313 -5.065 -3.450 1.00 67.94 279 PHE A CA 1
ATOM 2135 C C . PHE A 1 279 ? 22.760 -4.610 -2.060 1.00 67.94 279 PHE A C 1
ATOM 2137 O O . PHE A 1 279 ? 22.051 -4.794 -1.076 1.00 67.94 279 PHE A O 1
ATOM 2144 N N . ASP A 1 280 ? 23.974 -4.065 -1.956 1.00 59.50 280 ASP A N 1
ATOM 2145 C CA . ASP A 1 280 ? 24.447 -3.526 -0.680 1.00 59.50 280 ASP A CA 1
ATOM 2146 C C . ASP A 1 280 ? 23.719 -2.215 -0.382 1.00 59.50 280 ASP A C 1
ATOM 2148 O O . ASP A 1 280 ? 23.942 -1.175 -1.012 1.00 59.50 280 ASP A O 1
ATOM 2152 N N . SER A 1 281 ? 22.811 -2.265 0.585 1.00 61.38 281 SER A N 1
ATOM 2153 C CA . SER A 1 281 ? 22.135 -1.070 1.048 1.00 61.38 281 SER A CA 1
ATOM 2154 C C . SER A 1 281 ? 21.764 -1.179 2.515 1.00 61.38 281 SER A C 1
ATOM 2156 O O . SER A 1 281 ? 20.585 -1.136 2.856 1.00 61.38 281 SER A O 1
ATOM 2158 N N . GLY A 1 282 ? 22.743 -1.198 3.424 1.00 68.81 282 GLY A N 1
ATOM 2159 C CA . GLY A 1 282 ? 22.469 -0.959 4.854 1.00 68.81 282 GLY A CA 1
ATOM 2160 C C . GLY A 1 282 ? 21.558 0.264 5.115 1.00 68.81 282 GLY A C 1
ATOM 2161 O O . GLY A 1 282 ? 20.870 0.325 6.135 1.00 68.81 282 GLY A O 1
ATOM 2162 N N . VAL A 1 283 ? 21.493 1.194 4.150 1.00 79.69 283 VAL A N 1
ATOM 2163 C CA . VAL A 1 283 ? 20.547 2.316 4.071 1.00 79.69 283 VAL A CA 1
ATOM 2164 C C . VAL A 1 283 ? 19.077 1.904 3.900 1.00 79.69 283 VAL A C 1
ATOM 2166 O O . VAL A 1 283 ? 18.216 2.543 4.489 1.00 79.69 283 VAL A O 1
ATOM 2169 N N . GLU A 1 284 ? 18.741 0.865 3.133 1.00 86.56 284 GLU A N 1
ATOM 2170 C CA . GLU A 1 284 ? 17.347 0.401 3.019 1.00 86.56 284 GLU A CA 1
ATOM 2171 C C . GLU A 1 284 ? 16.864 -0.257 4.309 1.00 86.56 284 GLU A C 1
ATOM 2173 O O . GLU A 1 284 ? 15.729 -0.028 4.718 1.00 86.56 284 GLU A O 1
ATOM 2178 N N . ARG A 1 285 ? 17.739 -0.989 5.011 1.00 84.69 285 ARG A N 1
ATOM 2179 C CA . ARG A 1 285 ? 17.431 -1.538 6.338 1.00 84.69 285 ARG A CA 1
ATOM 2180 C C . ARG A 1 285 ? 17.087 -0.426 7.332 1.00 84.69 285 ARG A C 1
ATOM 2182 O O . ARG A 1 285 ? 16.026 -0.450 7.954 1.00 84.69 285 ARG A O 1
ATOM 2189 N N . SER A 1 286 ? 17.977 0.557 7.497 1.00 84.81 286 SER A N 1
ATOM 2190 C CA . SER A 1 286 ? 17.737 1.679 8.416 1.00 84.81 286 SER A CA 1
ATOM 2191 C C . SER A 1 286 ? 16.596 2.581 7.938 1.00 84.81 286 SER A C 1
ATOM 2193 O O . SER A 1 286 ? 15.816 3.062 8.761 1.00 84.81 286 SER A O 1
ATOM 2195 N N . GLY A 1 287 ? 16.447 2.746 6.624 1.00 90.69 287 GLY A N 1
ATOM 2196 C CA . GLY A 1 287 ? 15.363 3.479 5.984 1.00 90.69 287 GLY A CA 1
ATOM 2197 C C . GLY A 1 287 ? 13.996 2.855 6.240 1.00 90.69 287 GLY A C 1
ATOM 2198 O O . GLY A 1 287 ? 13.075 3.573 6.612 1.00 90.69 287 GLY A O 1
ATOM 2199 N N . PHE A 1 288 ? 13.853 1.532 6.136 1.00 93.50 288 PHE A N 1
ATOM 2200 C CA . PHE A 1 288 ? 12.590 0.855 6.436 1.00 93.50 288 PHE A CA 1
ATOM 2201 C C . PHE A 1 288 ? 12.213 0.988 7.919 1.00 93.50 288 PHE A C 1
ATOM 2203 O O . PHE A 1 288 ? 11.066 1.289 8.248 1.00 93.50 288 PHE A O 1
ATOM 2210 N N . VAL A 1 289 ? 13.186 0.873 8.831 1.00 90.62 289 VAL A N 1
ATOM 2211 C CA . VAL A 1 289 ? 12.960 1.143 10.264 1.00 90.62 289 VAL A CA 1
ATOM 2212 C C . VAL A 1 289 ? 12.528 2.596 10.493 1.00 90.62 289 VAL A C 1
ATOM 2214 O O . VAL A 1 289 ? 11.609 2.849 11.277 1.00 90.62 289 VAL A O 1
ATOM 2217 N N . ALA A 1 290 ? 13.171 3.555 9.821 1.00 91.75 290 ALA A N 1
ATOM 2218 C CA . ALA A 1 290 ? 12.811 4.967 9.902 1.00 91.75 290 ALA A CA 1
ATOM 2219 C C . ALA A 1 290 ? 11.402 5.230 9.348 1.00 91.75 290 ALA A C 1
ATOM 2221 O O . ALA A 1 290 ? 10.643 5.962 9.979 1.00 91.75 290 ALA A O 1
ATOM 2222 N N . LEU A 1 291 ? 11.025 4.578 8.244 1.00 96.56 291 LEU A N 1
ATOM 2223 C CA . LEU A 1 291 ? 9.687 4.652 7.662 1.00 96.56 291 LEU A CA 1
ATOM 2224 C C . LEU A 1 291 ? 8.623 4.183 8.653 1.00 96.56 291 LEU A C 1
ATOM 2226 O O . LEU A 1 291 ? 7.676 4.915 8.920 1.00 96.56 291 LEU A O 1
ATOM 2230 N N . VAL A 1 292 ? 8.783 2.992 9.238 1.00 97.00 292 VAL A N 1
ATOM 2231 C CA . VAL A 1 292 ? 7.798 2.436 10.183 1.00 97.00 292 VAL A CA 1
ATOM 2232 C C . VAL A 1 292 ? 7.645 3.338 11.412 1.00 97.00 292 VAL A C 1
ATOM 2234 O O . VAL A 1 292 ? 6.524 3.602 11.854 1.00 97.00 292 VAL A O 1
ATOM 2237 N N . LYS A 1 293 ? 8.756 3.865 11.944 1.00 92.56 293 LYS A N 1
ATOM 2238 C CA . LYS A 1 293 ? 8.729 4.832 13.054 1.00 92.56 293 LYS A CA 1
ATOM 2239 C C . LYS A 1 293 ? 8.034 6.133 12.655 1.00 92.56 293 LYS A C 1
ATOM 2241 O O . LYS A 1 293 ? 7.189 6.616 13.403 1.00 92.56 293 LYS A O 1
ATOM 2246 N N . GLY A 1 294 ? 8.365 6.678 11.487 1.00 95.44 294 GLY A N 1
ATOM 2247 C CA . GLY A 1 294 ? 7.779 7.909 10.966 1.00 95.44 294 GLY A CA 1
ATOM 2248 C C . GLY A 1 294 ? 6.277 7.780 10.715 1.00 95.44 294 GLY A C 1
ATOM 2249 O O . GLY A 1 294 ? 5.514 8.646 11.138 1.00 95.44 294 GLY A O 1
ATOM 2250 N N . LEU A 1 295 ? 5.837 6.659 10.137 1.00 97.25 295 LEU A N 1
ATOM 2251 C CA . LEU A 1 295 ? 4.420 6.335 9.993 1.00 97.25 295 LEU A CA 1
ATOM 2252 C C . LEU A 1 295 ? 3.736 6.273 11.354 1.00 97.25 295 LEU A C 1
ATOM 2254 O O . LEU A 1 295 ? 2.723 6.934 11.524 1.00 97.25 295 LEU A O 1
ATOM 2258 N N . ARG A 1 296 ? 4.288 5.556 12.345 1.00 97.25 296 ARG A N 1
ATOM 2259 C CA . ARG A 1 296 ? 3.671 5.477 13.682 1.00 97.25 296 ARG A CA 1
ATOM 2260 C C . ARG A 1 296 ? 3.544 6.851 14.338 1.00 97.25 296 ARG A C 1
ATOM 2262 O O . ARG A 1 296 ? 2.486 7.154 14.880 1.00 97.25 296 ARG A O 1
ATOM 2269 N N . LEU A 1 297 ? 4.579 7.688 14.253 1.00 94.38 297 LEU A N 1
ATOM 2270 C CA . LEU A 1 297 ? 4.530 9.061 14.764 1.00 94.38 297 LEU A C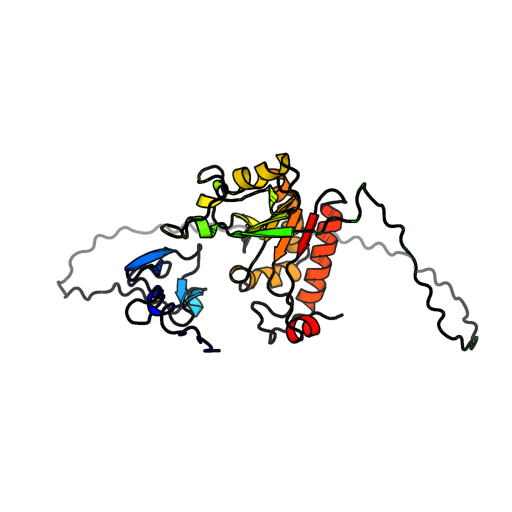A 1
ATOM 2271 C C . LEU A 1 297 ? 3.450 9.895 14.061 1.00 94.38 297 LEU A C 1
ATOM 2273 O O . LEU A 1 297 ? 2.724 10.632 14.720 1.00 94.38 297 LEU A O 1
ATOM 2277 N N . LYS A 1 298 ? 3.316 9.761 12.736 1.00 95.06 298 LYS A N 1
ATOM 2278 C CA . LYS A 1 298 ? 2.325 10.495 11.938 1.00 95.06 298 LYS A CA 1
ATOM 2279 C C . LYS A 1 298 ? 0.892 10.002 12.161 1.00 95.06 298 LYS A C 1
ATOM 2281 O O . LYS A 1 298 ? -0.039 10.800 12.151 1.00 95.06 298 LYS A O 1
ATOM 2286 N N . PHE A 1 299 ? 0.716 8.694 12.311 1.00 95.38 299 PHE A N 1
ATOM 2287 C CA . PHE A 1 299 ? -0.582 8.019 12.347 1.00 95.38 299 PHE A CA 1
ATOM 2288 C C . PHE A 1 299 ? -1.221 8.025 13.738 1.00 95.38 299 PHE A C 1
ATOM 2290 O O . PHE A 1 299 ? -2.428 7.806 13.848 1.00 95.38 299 PHE A O 1
ATOM 2297 N N . GLY A 1 300 ? -0.429 8.250 14.791 1.00 94.25 300 GLY A N 1
ATOM 2298 C CA . GLY A 1 300 ? -0.882 8.086 16.168 1.00 94.25 300 GLY A CA 1
ATOM 2299 C C . GLY A 1 300 ? -1.238 6.628 16.472 1.00 94.25 300 GLY A C 1
ATOM 2300 O O . GLY A 1 300 ? -0.723 5.704 15.839 1.00 94.25 300 GLY A O 1
ATOM 2301 N N . GLU A 1 301 ? -2.113 6.404 17.450 1.00 92.56 301 GLU A N 1
ATOM 2302 C CA . GLU A 1 301 ? -2.551 5.056 17.852 1.00 92.56 301 GLU A CA 1
ATOM 2303 C C . GLU A 1 301 ? -3.778 4.562 17.065 1.00 92.56 301 GLU A C 1
ATOM 2305 O O . GLU A 1 301 ? -3.990 3.357 16.939 1.00 92.56 301 GLU A O 1
ATOM 2310 N N . ASP A 1 302 ? -4.533 5.480 16.455 1.00 92.19 302 ASP A N 1
ATOM 2311 C CA . ASP A 1 302 ? -5.845 5.204 15.851 1.00 92.19 302 ASP A CA 1
ATOM 2312 C C . ASP A 1 302 ? -5.790 4.552 14.465 1.00 92.19 302 ASP A C 1
ATOM 2314 O O . ASP A 1 302 ? -6.805 4.055 13.963 1.00 92.19 302 ASP A O 1
ATOM 2318 N N . ARG A 1 303 ? -4.633 4.601 13.798 1.00 97.25 303 ARG A N 1
ATOM 2319 C CA . ARG A 1 303 ? -4.441 4.019 12.466 1.00 97.25 303 ARG A CA 1
ATOM 2320 C C . ARG A 1 303 ? -3.515 2.814 12.523 1.00 97.25 303 ARG A C 1
ATOM 2322 O O . ARG A 1 303 ? -2.530 2.763 13.271 1.00 97.25 303 ARG A O 1
ATOM 2329 N N . LEU A 1 30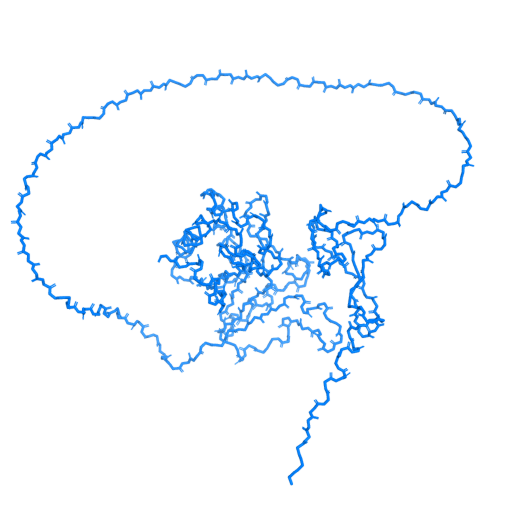4 ? -3.852 1.825 11.704 1.00 98.50 304 LEU A N 1
ATOM 2330 C CA . LEU A 1 304 ? -3.102 0.585 11.593 1.00 98.50 304 LEU A CA 1
ATOM 2331 C C . LEU A 1 304 ? -1.884 0.773 10.687 1.00 98.50 304 LEU A C 1
ATOM 2333 O O . LEU A 1 304 ? -1.923 1.486 9.685 1.00 98.50 304 LEU A O 1
ATOM 2337 N N . ILE A 1 305 ? -0.801 0.103 11.065 1.00 98.69 305 ILE A N 1
ATOM 2338 C CA . ILE A 1 305 ? 0.404 -0.045 10.256 1.00 98.69 305 ILE A CA 1
ATOM 2339 C C . ILE A 1 305 ? 0.749 -1.524 10.332 1.00 98.69 305 ILE A C 1
ATOM 2341 O O . ILE A 1 305 ? 1.042 -2.031 11.419 1.00 98.69 305 ILE A O 1
ATOM 2345 N N . THR A 1 306 ? 0.658 -2.213 9.206 1.00 98.69 306 THR A N 1
ATOM 2346 C CA . THR A 1 306 ? 1.043 -3.619 9.062 1.00 98.69 306 THR A CA 1
ATOM 2347 C C . THR A 1 306 ? 2.104 -3.745 7.974 1.00 98.69 306 THR A C 1
ATOM 2349 O O . THR A 1 306 ? 2.444 -2.762 7.314 1.00 98.69 306 THR A O 1
ATOM 2352 N N . ALA A 1 307 ? 2.694 -4.926 7.841 1.00 98.31 307 ALA A N 1
ATOM 2353 C CA . ALA A 1 307 ? 3.634 -5.212 6.771 1.00 98.31 307 ALA A CA 1
ATOM 2354 C C . ALA A 1 307 ? 3.539 -6.682 6.367 1.00 98.31 307 ALA A C 1
ATOM 2356 O O . ALA A 1 307 ? 3.481 -7.561 7.237 1.00 98.31 307 ALA A O 1
ATOM 2357 N N . ALA A 1 308 ? 3.594 -6.939 5.065 1.00 97.88 308 ALA A N 1
ATOM 2358 C CA . ALA A 1 308 ? 3.955 -8.239 4.531 1.00 97.88 308 ALA A CA 1
ATOM 2359 C C . ALA A 1 308 ? 5.485 -8.370 4.548 1.00 97.88 308 ALA A C 1
ATOM 2361 O O . ALA A 1 308 ? 6.220 -7.469 4.150 1.00 97.88 308 ALA A O 1
ATOM 2362 N N . VAL A 1 309 ? 5.986 -9.484 5.084 1.00 95.31 309 VAL A N 1
ATOM 2363 C CA . VAL A 1 309 ? 7.423 -9.703 5.285 1.00 95.31 309 VAL A CA 1
ATOM 2364 C C . VAL A 1 309 ? 7.845 -11.047 4.719 1.00 95.31 309 VAL A C 1
ATOM 2366 O O . VAL A 1 309 ? 7.080 -12.013 4.726 1.00 95.31 309 VAL A O 1
ATOM 2369 N N . SER A 1 310 ? 9.088 -11.116 4.247 1.00 93.88 310 SER A N 1
ATOM 2370 C CA . SER A 1 310 ? 9.651 -12.355 3.722 1.00 93.88 310 SER A CA 1
ATOM 2371 C C . SER A 1 310 ? 9.701 -13.447 4.792 1.00 93.88 310 SER A C 1
ATOM 2373 O O . SER A 1 310 ? 10.116 -13.205 5.924 1.00 93.88 310 SER A O 1
ATOM 2375 N N . CYS A 1 311 ? 9.357 -14.675 4.406 1.00 92.69 311 CYS A N 1
ATOM 2376 C CA . CYS A 1 311 ? 9.625 -15.877 5.195 1.00 92.69 311 CYS A CA 1
ATOM 2377 C C . CYS A 1 311 ? 10.958 -16.551 4.822 1.00 92.69 311 CYS A C 1
ATOM 2379 O O . CYS A 1 311 ? 11.323 -17.566 5.416 1.00 92.69 311 CYS A O 1
ATOM 2381 N N . ASN A 1 312 ? 11.687 -16.015 3.836 1.00 90.38 312 ASN A N 1
ATOM 2382 C CA . ASN A 1 312 ? 12.959 -16.572 3.393 1.00 90.38 312 ASN A CA 1
ATOM 2383 C C . ASN A 1 312 ? 14.068 -16.197 4.381 1.00 90.38 312 ASN A C 1
ATOM 2385 O O . ASN A 1 312 ? 14.355 -15.020 4.595 1.00 90.38 312 ASN A O 1
ATOM 2389 N N . GLU A 1 313 ? 14.715 -17.209 4.956 1.00 88.56 313 GLU A N 1
ATOM 2390 C CA . GLU A 1 313 ? 15.760 -17.021 5.958 1.00 88.56 313 GLU A CA 1
ATOM 2391 C C . GLU A 1 313 ? 16.920 -16.147 5.470 1.00 88.56 313 GLU A C 1
ATOM 2393 O O . GLU A 1 313 ? 17.407 -15.319 6.237 1.00 88.56 313 GLU A O 1
ATOM 2398 N N . ASN A 1 314 ? 17.330 -16.277 4.207 1.00 86.25 314 ASN A N 1
ATOM 2399 C CA . ASN A 1 314 ? 18.433 -15.490 3.659 1.00 86.25 314 ASN A CA 1
ATOM 2400 C C . ASN A 1 314 ? 18.060 -14.007 3.599 1.00 86.25 314 ASN A C 1
ATOM 2402 O O . ASN A 1 314 ? 18.793 -13.174 4.116 1.00 86.25 314 ASN A O 1
ATOM 2406 N N . ILE A 1 315 ? 16.870 -13.687 3.083 1.00 87.50 315 ILE A N 1
ATOM 2407 C CA . ILE A 1 315 ? 16.364 -12.306 3.028 1.00 87.50 315 ILE A CA 1
ATOM 2408 C C . ILE A 1 315 ? 16.226 -11.730 4.442 1.00 87.50 315 ILE A C 1
ATOM 2410 O O . ILE A 1 315 ? 16.644 -10.606 4.710 1.00 87.50 315 ILE A O 1
ATOM 2414 N N . MET A 1 316 ? 15.694 -12.519 5.382 1.00 85.88 316 MET A N 1
ATOM 2415 C CA . MET A 1 316 ? 15.582 -12.091 6.776 1.00 85.88 316 MET A CA 1
ATOM 2416 C C . MET A 1 316 ? 16.949 -11.832 7.416 1.00 85.88 316 MET A C 1
ATOM 2418 O O . MET A 1 316 ? 17.066 -10.909 8.217 1.00 85.88 316 MET A O 1
ATOM 2422 N N . ARG A 1 317 ? 17.976 -12.635 7.103 1.00 84.38 317 ARG A N 1
ATOM 2423 C CA . ARG A 1 317 ? 19.338 -12.466 7.634 1.00 84.38 317 ARG A CA 1
ATOM 2424 C C . ARG A 1 317 ? 19.989 -11.182 7.135 1.00 84.38 317 ARG A C 1
ATOM 2426 O O . ARG A 1 317 ? 20.535 -10.467 7.967 1.00 84.38 317 ARG A O 1
ATOM 2433 N N . GLU A 1 318 ? 19.841 -10.853 5.856 1.00 81.06 318 GLU A N 1
ATOM 2434 C CA . GLU A 1 318 ? 20.299 -9.566 5.306 1.00 81.06 318 GLU A CA 1
ATOM 2435 C C . GLU A 1 318 ? 19.576 -8.364 5.950 1.00 81.06 318 GLU A C 1
ATOM 2437 O O . GLU A 1 318 ? 20.114 -7.262 6.055 1.00 81.06 318 GLU A O 1
ATOM 2442 N N . GLY A 1 319 ? 18.354 -8.580 6.447 1.00 68.56 319 GLY A N 1
ATOM 2443 C CA . GLY A 1 319 ? 17.582 -7.585 7.194 1.00 68.56 319 GLY A CA 1
ATOM 2444 C C . GLY A 1 319 ? 17.916 -7.460 8.690 1.00 68.56 319 GLY A C 1
ATOM 2445 O O . GLY A 1 319 ? 17.452 -6.507 9.321 1.00 68.56 319 GLY A O 1
ATOM 2446 N N . LYS A 1 320 ? 18.689 -8.381 9.293 1.00 61.34 320 LYS A N 1
ATOM 2447 C CA . LYS A 1 320 ? 18.968 -8.368 10.747 1.00 61.34 320 LYS A CA 1
ATOM 2448 C C . LYS A 1 320 ? 19.878 -7.200 11.140 1.00 61.34 320 LYS A C 1
ATOM 2450 O O . LYS A 1 320 ? 20.794 -6.835 10.406 1.00 61.34 320 LYS A O 1
ATOM 2455 N N . THR A 1 321 ? 19.600 -6.607 12.304 1.00 54.44 321 THR A N 1
ATOM 2456 C CA . THR A 1 321 ? 20.417 -5.574 12.971 1.00 54.44 321 THR A CA 1
ATOM 2457 C C . THR A 1 321 ? 21.500 -6.176 13.836 1.00 54.44 321 THR A C 1
ATOM 2459 O O . THR A 1 321 ? 21.147 -7.104 14.601 1.00 54.44 321 THR A O 1
#

Organism: Orchesella cincta (NCBI:txid48709)

pLDDT: mean 75.66, std 24.93, range [29.64, 98.94]

Foldseek 3Di:
DDDDDDDPPPPQVQQDQVNDQKAFDQADQQKIWGRGRNDTDIDGHDPQWGAQPVVRDTHHPVRSVDDRPPDPDDDDDDDDDDDDDDDDDDDDDDDDDDDDDDDDDDDDDDDDDDDDDDDDDDDDDDDDDDPDDDDPDDPDPPDDFFEAEDELCQCVHDDPSRDALVNDDLVRGQEYEYPAWEQDLPQRATGRPDCQSCHPVHVVRLLSNLVSVVVNHAYEHEYAAQVRLLDCSLVVCLVDVVSLLSHLVNQVVVCVVSVHQAYEYENCDQCQRSNNNPRDPPSSLVSVVVSVVSNCVSVPPRGDYHYDDDPDPVRVVSNDD

InterPro domains:
  IPR001223 Glycoside hydrolase family 18, catalytic domain [PF00704] (145-315)
  IPR001223 Glycoside hydrolase family 18, catalytic domain [PS51910] (144-321)
  IPR001579 Glycosyl hydrolase family 18, active site [PS01095] (260-268)
  IPR002557 Chitin binding domain [PF01607] (22-66)
  IPR002557 Chitin binding domain [PS50940] (12-68)
  IPR002557 Chitin binding domain [SM00494] (7-68)
  IPR011583 Chitinase II/V-like, catalytic domain [SM00636] (144-321)
  IPR017853 Glycoside hydrolase superfamily [SSF51445] (135-315)
  IPR036508 Chitin binding domain superfamily [SSF57625] (20-71)
  IPR050314 Glycosyl hydrolase family 18 [PTHR11177] (142-314)